Protein AF-A0A9W6SBV0-F1 (afdb_monomer)

Structure (mmCIF, N/CA/C/O backbone):
data_AF-A0A9W6SBV0-F1
#
_entry.id   AF-A0A9W6SBV0-F1
#
loop_
_atom_site.group_PDB
_atom_site.id
_atom_site.type_symbol
_atom_site.label_atom_id
_atom_site.label_alt_id
_atom_site.label_comp_id
_atom_site.label_asym_id
_atom_site.label_entity_id
_atom_site.label_seq_id
_atom_site.pdbx_PDB_ins_code
_atom_site.Cartn_x
_atom_site.Cartn_y
_atom_site.Cartn_z
_atom_site.occupancy
_atom_site.B_iso_or_equiv
_atom_site.auth_seq_id
_atom_site.auth_comp_id
_atom_site.auth_asym_id
_atom_site.auth_atom_id
_atom_site.pdbx_PDB_model_num
ATOM 1 N N . MET A 1 1 ? 47.589 -0.099 -49.297 1.00 59.09 1 MET A N 1
ATOM 2 C CA . MET A 1 1 ? 46.760 0.803 -48.463 1.00 59.09 1 MET A CA 1
ATOM 3 C C . MET A 1 1 ? 45.345 1.052 -49.016 1.00 59.09 1 MET A C 1
ATOM 5 O O . MET A 1 1 ? 44.515 1.499 -48.242 1.00 59.09 1 MET A O 1
ATOM 9 N N . ALA A 1 2 ? 45.023 0.727 -50.281 1.00 68.12 2 ALA A N 1
ATOM 10 C CA . ALA A 1 2 ? 43.697 0.988 -50.876 1.00 68.12 2 ALA A CA 1
ATOM 11 C C . ALA A 1 2 ? 42.539 0.141 -50.297 1.00 68.12 2 ALA A C 1
ATOM 13 O O . ALA A 1 2 ? 41.494 0.683 -49.967 1.00 68.12 2 ALA A O 1
ATOM 14 N N . LEU A 1 3 ? 42.756 -1.157 -50.044 1.00 74.50 3 LEU A N 1
ATOM 15 C CA . LEU A 1 3 ? 41.711 -2.069 -49.538 1.00 74.50 3 LEU A CA 1
ATOM 16 C C . LEU A 1 3 ? 41.075 -1.630 -48.209 1.00 74.50 3 LEU A C 1
ATOM 18 O O . LEU A 1 3 ? 39.891 -1.852 -47.973 1.00 74.50 3 LEU A O 1
ATOM 22 N N . TRP A 1 4 ? 41.856 -0.992 -47.335 1.00 74.88 4 TRP A N 1
ATOM 23 C CA . TRP A 1 4 ? 41.352 -0.499 -46.052 1.00 74.88 4 TRP A CA 1
ATOM 24 C C . TRP A 1 4 ? 40.492 0.760 -46.231 1.00 74.88 4 TRP A C 1
ATOM 26 O O . TRP A 1 4 ? 39.532 0.985 -45.492 1.00 74.88 4 TRP A O 1
ATOM 36 N N . HIS A 1 5 ? 40.793 1.557 -47.257 1.00 77.69 5 HIS A N 1
ATOM 37 C CA . HIS A 1 5 ? 39.995 2.722 -47.604 1.00 77.69 5 HIS A CA 1
ATOM 38 C C . HIS A 1 5 ? 38.644 2.314 -48.207 1.00 77.69 5 HIS A C 1
ATOM 40 O O . HIS A 1 5 ? 37.612 2.841 -47.797 1.00 77.69 5 HIS A O 1
ATOM 46 N N . ASP A 1 6 ? 38.636 1.319 -49.093 1.00 77.50 6 ASP A N 1
ATOM 47 C CA . ASP A 1 6 ? 37.403 0.833 -49.721 1.00 77.50 6 ASP A CA 1
ATOM 48 C C . ASP A 1 6 ? 36.482 0.157 -48.698 1.00 77.50 6 ASP A C 1
ATOM 50 O O . ASP A 1 6 ? 35.271 0.388 -48.682 1.00 77.50 6 ASP A O 1
ATOM 54 N N . PHE A 1 7 ? 37.061 -0.612 -47.770 1.00 80.75 7 PHE A N 1
ATOM 55 C CA . PHE A 1 7 ? 36.319 -1.220 -46.669 1.00 80.75 7 PHE A CA 1
ATOM 56 C C . PHE A 1 7 ? 35.693 -0.170 -45.742 1.00 80.75 7 PHE A C 1
ATOM 58 O O . PHE A 1 7 ? 34.506 -0.250 -45.429 1.00 80.75 7 PHE A O 1
ATOM 65 N N . THR A 1 8 ? 36.453 0.851 -45.335 1.00 82.88 8 THR A N 1
ATOM 66 C CA . THR A 1 8 ? 35.917 1.924 -44.477 1.00 82.88 8 THR A CA 1
ATOM 67 C C . THR A 1 8 ? 34.845 2.748 -45.179 1.00 82.88 8 THR A C 1
ATOM 69 O O . THR A 1 8 ? 33.868 3.145 -44.545 1.00 82.88 8 THR A O 1
ATOM 72 N N . GLN A 1 9 ? 34.969 2.950 -46.491 1.00 80.12 9 GLN A N 1
ATOM 73 C CA . GLN A 1 9 ? 33.956 3.634 -47.285 1.00 80.12 9 GLN A CA 1
ATOM 74 C C . GLN A 1 9 ? 32.670 2.803 -47.421 1.00 80.12 9 GLN A C 1
ATOM 76 O O . GLN A 1 9 ? 31.576 3.358 -47.311 1.00 80.12 9 GLN A O 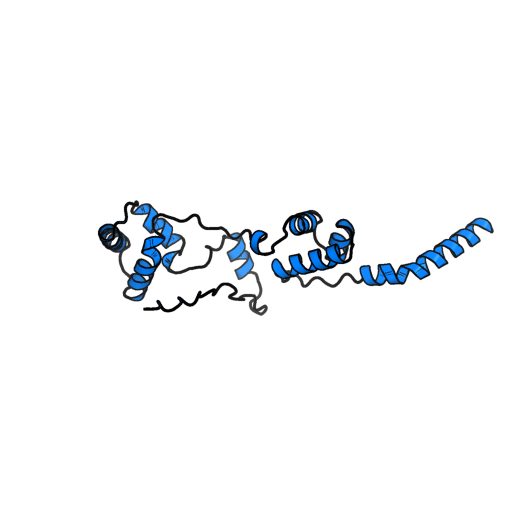1
ATOM 81 N N . ALA A 1 10 ? 32.779 1.488 -47.628 1.00 80.69 10 ALA A N 1
ATOM 82 C CA . ALA A 1 10 ? 31.630 0.585 -47.694 1.00 80.69 10 ALA A CA 1
ATOM 83 C C . ALA A 1 10 ? 30.899 0.500 -46.345 1.00 80.69 10 ALA A C 1
ATOM 85 O O . ALA A 1 10 ? 29.685 0.689 -46.287 1.00 80.69 10 ALA A O 1
ATOM 86 N N . VAL A 1 11 ? 31.645 0.326 -45.249 1.00 80.25 11 VAL A N 1
ATOM 87 C CA . VAL A 1 11 ? 31.088 0.338 -43.888 1.00 80.25 11 VAL A CA 1
ATOM 88 C C . VAL A 1 11 ? 30.437 1.688 -43.581 1.00 80.25 11 VAL A C 1
ATOM 90 O O . VAL A 1 11 ? 29.337 1.725 -43.039 1.00 80.25 11 VAL A O 1
ATOM 93 N N . GLY A 1 12 ? 31.061 2.801 -43.975 1.00 81.25 12 GLY A N 1
ATOM 94 C CA . GLY A 1 12 ? 30.498 4.139 -43.792 1.00 81.25 12 GLY A CA 1
ATOM 95 C C . GLY A 1 12 ? 29.160 4.338 -44.510 1.00 81.25 12 GLY A C 1
ATOM 96 O O . GLY A 1 12 ? 28.248 4.933 -43.938 1.00 81.25 12 GLY A O 1
ATOM 97 N N . LYS A 1 13 ? 29.010 3.801 -45.729 1.00 79.31 13 LYS A N 1
ATOM 98 C CA . LYS A 1 13 ? 27.752 3.856 -46.496 1.00 79.31 13 LYS A CA 1
ATOM 99 C C . LYS A 1 13 ? 26.641 3.046 -45.828 1.00 79.31 13 LYS A C 1
ATOM 101 O O . LYS A 1 13 ? 25.544 3.570 -45.655 1.00 79.31 13 LYS A O 1
ATOM 106 N N . GLU A 1 14 ? 26.939 1.825 -45.394 1.00 76.88 14 GLU A N 1
ATOM 107 C CA . GLU A 1 14 ? 25.969 0.970 -44.694 1.00 76.88 14 GLU A CA 1
ATOM 108 C C . GLU A 1 14 ? 25.529 1.573 -43.356 1.00 76.88 14 GLU A C 1
ATOM 110 O O . GLU A 1 14 ? 24.337 1.667 -43.049 1.00 76.88 14 GLU A O 1
ATOM 115 N N . VAL A 1 15 ? 26.489 2.074 -42.573 1.00 77.12 15 VAL A N 1
ATOM 116 C CA . VAL A 1 15 ? 26.199 2.752 -41.307 1.00 77.12 15 VAL A CA 1
ATOM 117 C C . VAL A 1 15 ? 25.369 4.011 -41.549 1.00 77.12 15 VAL A C 1
ATOM 119 O O . VAL A 1 15 ? 24.436 4.248 -40.792 1.00 77.12 15 VAL A O 1
ATOM 122 N N . ALA A 1 16 ? 25.628 4.796 -42.599 1.00 77.19 16 ALA A N 1
ATOM 123 C CA . ALA A 1 16 ? 24.831 5.983 -42.915 1.00 77.19 16 ALA A CA 1
ATOM 124 C C . ALA A 1 16 ? 23.370 5.637 -43.258 1.00 77.19 16 ALA A C 1
ATOM 126 O O . ALA A 1 16 ? 22.463 6.264 -42.707 1.00 77.19 16 ALA A O 1
ATOM 127 N N . VAL A 1 17 ? 23.135 4.608 -44.084 1.00 77.12 17 VAL A N 1
ATOM 128 C CA . VAL A 1 17 ? 21.787 4.132 -44.458 1.00 77.12 17 VAL A CA 1
ATOM 129 C C . VAL A 1 17 ? 21.001 3.660 -43.230 1.00 77.12 17 VAL A C 1
ATOM 131 O O . VAL A 1 17 ? 19.825 3.993 -43.077 1.00 77.12 17 VAL A O 1
ATOM 134 N N . HIS A 1 18 ? 21.654 2.947 -42.310 1.00 63.66 18 HIS A N 1
ATOM 135 C CA . HIS A 1 18 ? 21.003 2.404 -41.115 1.00 63.66 18 HIS A CA 1
ATOM 136 C C . HIS A 1 18 ? 21.045 3.324 -39.885 1.00 63.66 18 HIS A C 1
ATOM 138 O O . HIS A 1 18 ? 20.291 3.110 -38.929 1.00 63.66 18 HIS A O 1
ATOM 144 N N . SER A 1 19 ? 21.849 4.392 -39.916 1.00 63.44 19 SER A N 1
ATOM 145 C CA . SER A 1 19 ? 21.973 5.353 -38.815 1.00 63.44 19 SER A CA 1
ATOM 146 C C . SER A 1 19 ? 20.640 6.013 -38.480 1.00 63.44 19 SER A C 1
ATOM 148 O O . SER A 1 19 ? 20.367 6.223 -37.308 1.00 63.44 19 SER A O 1
ATOM 150 N N . GLY A 1 20 ? 19.758 6.251 -39.458 1.00 60.25 20 GLY A N 1
ATOM 151 C CA . GLY A 1 20 ? 18.412 6.791 -39.228 1.00 60.25 20 GLY A CA 1
ATOM 152 C C . GLY A 1 20 ? 17.488 5.834 -38.461 1.00 60.25 20 GLY A C 1
ATOM 153 O O . GLY A 1 20 ? 16.769 6.261 -37.553 1.00 60.25 20 GLY A O 1
ATOM 154 N N . CYS A 1 21 ? 17.557 4.529 -38.756 1.00 56.94 21 CYS A N 1
ATOM 155 C CA . CYS A 1 21 ? 16.791 3.492 -38.054 1.00 56.94 21 CYS A CA 1
ATOM 156 C C . CYS A 1 21 ? 17.212 3.364 -36.587 1.00 56.94 21 CYS A C 1
ATOM 158 O O . CYS A 1 21 ? 16.366 3.155 -35.714 1.00 56.94 21 CYS A O 1
ATOM 160 N N . TRP A 1 22 ? 18.507 3.512 -36.294 1.00 47.22 22 TRP A N 1
ATOM 161 C CA . TRP A 1 22 ? 19.001 3.452 -34.919 1.00 47.22 22 TRP A CA 1
ATOM 162 C C . TRP A 1 22 ? 18.991 4.807 -34.224 1.00 47.22 22 TRP A C 1
ATOM 164 O O . TRP A 1 22 ? 18.788 4.831 -33.021 1.00 47.22 22 TRP A O 1
ATOM 174 N N . ALA A 1 23 ? 19.110 5.933 -34.924 1.00 50.06 23 ALA A N 1
ATOM 175 C CA . ALA A 1 23 ? 18.967 7.274 -34.354 1.00 50.06 23 ALA A CA 1
ATOM 176 C C . ALA A 1 23 ? 17.530 7.527 -33.878 1.00 50.06 23 ALA A C 1
ATOM 178 O O . ALA A 1 23 ? 17.330 8.133 -32.827 1.00 50.06 23 ALA A O 1
ATOM 179 N N . GLY A 1 24 ? 16.525 6.978 -34.575 1.00 51.19 24 GLY A N 1
ATOM 180 C CA . GLY A 1 24 ? 15.145 6.913 -34.080 1.00 51.19 24 GLY A CA 1
ATOM 181 C C . GLY A 1 24 ? 15.002 6.070 -32.806 1.00 51.19 24 GLY A C 1
ATOM 182 O O . GLY A 1 24 ? 14.250 6.437 -31.908 1.00 51.19 24 GLY A O 1
ATOM 183 N N . ALA A 1 25 ? 15.782 4.990 -32.688 1.00 49.34 25 ALA A N 1
ATOM 184 C CA . ALA A 1 25 ? 15.859 4.142 -31.495 1.00 49.34 25 ALA A CA 1
ATOM 185 C C . ALA A 1 25 ? 16.810 4.672 -30.397 1.00 49.34 25 ALA A C 1
ATOM 187 O O . ALA A 1 25 ? 16.829 4.130 -29.295 1.00 49.34 25 ALA A O 1
ATOM 188 N N . SER A 1 26 ? 17.622 5.689 -30.702 1.00 43.69 26 SER A N 1
ATOM 189 C CA . SER A 1 26 ? 18.665 6.262 -29.833 1.00 43.69 26 SER A CA 1
ATOM 190 C C . SER A 1 26 ? 18.346 7.674 -29.373 1.00 43.69 26 SER A C 1
ATOM 192 O O . SER A 1 26 ? 19.116 8.245 -28.604 1.00 43.69 26 SER A O 1
ATOM 194 N N . ARG A 1 27 ? 17.184 8.224 -29.749 1.00 45.06 27 ARG A N 1
ATOM 195 C CA . ARG A 1 27 ? 16.531 9.197 -28.877 1.00 45.06 27 ARG A CA 1
ATOM 196 C C . ARG A 1 27 ? 16.156 8.429 -27.622 1.00 45.06 27 ARG A C 1
ATOM 198 O O . ARG A 1 27 ? 15.068 7.864 -27.538 1.00 45.06 27 ARG A O 1
ATOM 205 N N . VAL A 1 28 ? 17.103 8.359 -26.688 1.00 42.06 28 VAL A N 1
ATOM 206 C CA . VAL A 1 28 ? 16.824 8.104 -25.282 1.00 42.06 28 VAL A CA 1
ATOM 207 C C . VAL A 1 28 ? 15.768 9.135 -24.943 1.00 42.06 28 VAL A C 1
ATOM 209 O O . VAL A 1 28 ? 16.046 10.326 -24.822 1.00 42.06 28 VAL A O 1
ATOM 212 N N . ARG A 1 29 ? 14.515 8.698 -24.973 1.00 45.47 29 ARG A N 1
ATOM 213 C CA . ARG A 1 29 ? 13.403 9.516 -24.538 1.00 45.47 29 ARG A CA 1
ATOM 214 C C . ARG A 1 29 ? 13.709 9.710 -23.066 1.00 45.47 29 ARG A C 1
ATOM 216 O O . ARG A 1 29 ? 13.771 8.706 -22.358 1.00 45.47 29 ARG A O 1
ATOM 223 N N . GLU A 1 30 ? 14.023 10.941 -22.659 1.00 41.06 30 GLU A N 1
ATOM 224 C CA . GLU A 1 30 ? 14.206 11.279 -21.250 1.00 41.06 30 GLU A CA 1
ATOM 225 C C . GLU A 1 30 ? 13.051 10.639 -20.497 1.00 41.06 30 GLU A C 1
ATOM 227 O O . GLU A 1 30 ? 11.883 10.986 -20.688 1.00 41.06 30 GLU A O 1
ATOM 232 N N . LEU A 1 31 ? 13.359 9.596 -19.736 1.00 49.31 31 LEU A N 1
ATOM 233 C CA . LEU A 1 31 ? 12.355 8.996 -18.898 1.00 49.31 31 LEU A CA 1
ATOM 234 C C . LEU A 1 31 ? 12.137 9.982 -17.776 1.00 49.31 31 LEU A C 1
ATOM 236 O O . LEU A 1 31 ? 13.045 10.223 -16.980 1.00 49.31 31 LEU A O 1
ATOM 240 N N . ASP A 1 32 ? 10.925 10.521 -17.718 1.00 42.53 32 ASP A N 1
ATOM 241 C CA . ASP A 1 32 ? 10.466 11.350 -16.619 1.00 42.53 32 ASP A CA 1
ATOM 242 C C . ASP A 1 32 ? 10.894 10.710 -15.299 1.00 42.53 32 ASP A C 1
ATOM 244 O O . ASP A 1 32 ? 10.383 9.646 -14.910 1.00 42.53 32 ASP A O 1
ATOM 248 N N . GLY A 1 33 ? 11.853 11.357 -14.631 1.00 43.25 33 GLY A N 1
ATOM 249 C CA . GLY A 1 33 ? 12.399 10.952 -13.347 1.00 43.25 33 GLY A CA 1
ATOM 250 C C . GLY A 1 33 ? 11.271 10.581 -12.387 1.00 43.25 33 GLY A C 1
ATOM 251 O O . GLY A 1 33 ? 10.609 11.426 -11.790 1.00 43.25 33 GLY A O 1
ATOM 252 N N . GLY A 1 34 ? 11.014 9.279 -12.265 1.00 49.06 34 GLY A N 1
ATOM 253 C CA . GLY A 1 34 ? 10.140 8.704 -11.251 1.00 49.06 34 GLY A CA 1
ATOM 254 C C . GLY A 1 34 ? 8.628 8.932 -11.385 1.00 49.06 34 GLY A C 1
ATOM 255 O O . GLY A 1 34 ? 7.969 9.032 -10.343 1.00 49.06 34 GLY A O 1
ATOM 256 N N . THR A 1 35 ? 8.016 8.988 -12.581 1.00 50.59 35 THR A N 1
ATOM 257 C CA . THR A 1 35 ? 6.537 9.146 -12.654 1.00 50.59 35 THR A CA 1
ATOM 258 C C . THR A 1 35 ? 5.741 8.252 -13.611 1.00 50.59 35 THR A C 1
ATOM 260 O O . THR A 1 35 ? 4.512 8.269 -13.543 1.00 50.59 35 THR A O 1
ATOM 263 N N . THR A 1 36 ? 6.356 7.398 -14.431 1.00 59.72 36 THR A N 1
ATOM 264 C CA . THR A 1 36 ? 5.570 6.516 -15.313 1.00 59.72 36 THR A CA 1
ATOM 265 C C . THR A 1 36 ? 4.784 5.492 -14.489 1.00 59.72 36 THR A C 1
ATOM 267 O O . THR A 1 36 ? 5.352 4.690 -13.738 1.00 59.72 36 THR A O 1
ATOM 270 N N . THR A 1 37 ? 3.455 5.507 -14.605 1.00 68.75 37 THR A N 1
ATOM 271 C CA . THR A 1 37 ? 2.584 4.568 -13.885 1.00 68.75 37 THR A CA 1
ATOM 272 C C . THR A 1 37 ? 2.880 3.134 -14.339 1.00 68.75 37 THR A C 1
ATOM 274 O O . THR A 1 37 ? 3.208 2.907 -15.501 1.00 68.75 37 THR A O 1
ATOM 277 N N . THR A 1 38 ? 2.731 2.140 -13.453 1.00 73.19 38 THR A N 1
ATOM 278 C CA . THR A 1 38 ? 2.947 0.712 -13.782 1.00 73.19 38 THR A CA 1
ATOM 279 C C . THR A 1 38 ? 2.184 0.275 -15.037 1.00 73.19 38 THR A C 1
ATOM 281 O O . THR A 1 38 ? 2.696 -0.525 -15.808 1.00 73.19 38 THR A O 1
ATOM 284 N N . LEU A 1 39 ? 0.996 0.844 -15.257 1.00 78.56 39 LEU A N 1
ATOM 285 C CA . LEU A 1 39 ? 0.171 0.606 -16.440 1.00 78.56 39 LEU A CA 1
ATOM 286 C C . LEU A 1 39 ? 0.783 1.223 -17.706 1.00 78.56 39 LEU A C 1
ATOM 288 O O . LEU A 1 39 ? 0.905 0.534 -18.706 1.00 78.56 39 LEU A O 1
ATOM 292 N N . ALA A 1 40 ? 1.237 2.477 -17.647 1.00 81.31 40 ALA A N 1
ATOM 293 C CA . ALA A 1 40 ? 1.867 3.145 -18.785 1.00 81.31 40 ALA A CA 1
ATOM 294 C C . ALA A 1 40 ? 3.167 2.445 -19.223 1.00 81.31 40 ALA A C 1
ATOM 296 O O . ALA A 1 40 ? 3.394 2.272 -20.414 1.00 81.31 40 ALA A O 1
ATOM 297 N N . ARG A 1 41 ? 3.978 1.958 -18.270 1.00 81.25 41 ARG A N 1
ATOM 298 C CA . ARG A 1 41 ? 5.163 1.138 -18.587 1.00 81.25 41 ARG A CA 1
ATOM 299 C C . ARG A 1 41 ? 4.794 -0.188 -19.243 1.00 81.25 41 ARG A C 1
ATOM 301 O O . ARG A 1 41 ? 5.467 -0.615 -20.168 1.00 81.25 41 ARG A O 1
ATOM 308 N N . TRP A 1 42 ? 3.748 -0.844 -18.743 1.00 86.38 42 TRP A N 1
ATOM 309 C CA . TRP A 1 42 ? 3.255 -2.091 -19.322 1.00 86.38 42 TRP A CA 1
ATOM 310 C C . TRP A 1 42 ? 2.801 -1.877 -20.772 1.00 86.38 42 TRP A C 1
ATOM 312 O O . TRP A 1 42 ? 3.243 -2.616 -21.643 1.00 86.38 42 TRP A O 1
ATOM 322 N N . GLN A 1 43 ? 2.026 -0.817 -21.025 1.00 86.69 43 GLN A N 1
ATOM 323 C CA . GLN A 1 43 ? 1.542 -0.448 -22.357 1.00 86.69 43 GLN A CA 1
ATOM 324 C C . GLN A 1 43 ? 2.707 -0.249 -23.335 1.00 86.69 43 GLN A C 1
ATOM 326 O O . GLN A 1 43 ? 2.782 -0.938 -24.339 1.00 86.69 43 GLN A O 1
ATOM 331 N N . GLN A 1 44 ? 3.681 0.595 -22.980 1.00 87.50 44 GLN A N 1
ATOM 332 C CA . GLN A 1 44 ? 4.840 0.890 -23.831 1.00 87.50 44 GLN A CA 1
ATOM 333 C C . GLN A 1 44 ? 5.681 -0.348 -24.168 1.00 87.50 44 GLN A C 1
ATOM 335 O O . GLN A 1 44 ? 6.254 -0.431 -25.249 1.00 87.50 44 GLN A O 1
ATOM 340 N N . ILE A 1 45 ? 5.794 -1.300 -23.236 1.00 88.75 45 ILE A N 1
ATOM 341 C CA . ILE A 1 45 ? 6.516 -2.552 -23.485 1.00 88.75 45 ILE A CA 1
ATOM 342 C C . ILE A 1 45 ? 5.738 -3.424 -24.469 1.00 88.75 45 ILE A C 1
ATOM 344 O O . ILE A 1 45 ? 6.351 -3.959 -25.386 1.00 88.75 45 ILE A O 1
ATOM 348 N N . HIS A 1 46 ? 4.422 -3.563 -24.288 1.00 89.00 46 HIS A N 1
ATOM 349 C CA . HIS A 1 46 ? 3.577 -4.355 -25.186 1.00 89.00 46 HIS A CA 1
ATOM 350 C C . HIS A 1 46 ? 3.493 -3.735 -26.583 1.00 89.00 46 HIS A C 1
ATOM 352 O O . HIS A 1 46 ? 3.737 -4.447 -27.544 1.00 89.00 46 HIS A O 1
ATOM 358 N N . ASP A 1 47 ? 3.352 -2.412 -26.701 1.00 89.75 47 ASP A N 1
ATOM 359 C CA . ASP A 1 47 ? 3.369 -1.714 -27.997 1.00 89.75 47 ASP A CA 1
ATOM 360 C C . ASP A 1 47 ? 4.674 -1.990 -28.784 1.00 89.75 47 ASP A C 1
ATOM 362 O O . ASP A 1 47 ? 4.663 -2.155 -30.004 1.00 89.75 47 ASP A O 1
ATOM 366 N N . LEU A 1 48 ? 5.823 -2.061 -28.094 1.00 88.44 48 LEU A N 1
ATOM 367 C CA . LEU A 1 48 ? 7.111 -2.392 -28.719 1.00 88.44 48 LEU A CA 1
ATOM 368 C C . LEU A 1 48 ? 7.232 -3.879 -29.080 1.00 88.44 48 LEU A C 1
ATOM 370 O O . LEU A 1 48 ? 7.830 -4.205 -30.106 1.00 88.44 48 LEU A O 1
ATOM 374 N N . LEU A 1 49 ? 6.689 -4.772 -28.253 1.00 87.38 49 LEU A N 1
ATOM 375 C CA . LEU A 1 49 ? 6.678 -6.209 -28.534 1.00 87.38 49 LEU A CA 1
ATOM 376 C C . LEU A 1 49 ? 5.765 -6.539 -29.719 1.00 87.38 49 LEU A C 1
ATOM 378 O O . LEU A 1 49 ? 6.165 -7.319 -30.580 1.00 87.38 49 LEU A O 1
ATOM 382 N N . ASP A 1 50 ? 4.606 -5.886 -29.809 1.00 86.88 50 ASP A N 1
ATOM 383 C CA . ASP A 1 50 ? 3.669 -6.004 -30.930 1.00 86.88 50 ASP A CA 1
ATOM 384 C C . ASP A 1 50 ? 4.280 -5.463 -32.232 1.00 86.88 50 ASP A C 1
ATOM 386 O O . ASP A 1 50 ? 4.056 -6.012 -33.309 1.00 86.88 50 ASP A O 1
ATOM 390 N N . ALA A 1 51 ? 5.140 -4.444 -32.136 1.00 85.00 51 ALA A N 1
ATOM 391 C CA . ALA A 1 51 ? 5.951 -3.948 -33.250 1.00 85.00 51 ALA A CA 1
ATOM 392 C C . ALA A 1 51 ? 7.150 -4.859 -33.612 1.00 85.00 51 ALA A C 1
ATOM 394 O O . ALA A 1 51 ? 7.969 -4.489 -34.455 1.00 85.00 51 ALA A O 1
ATOM 395 N N . GLY A 1 52 ? 7.292 -6.027 -32.973 1.00 87.38 52 GLY A N 1
ATOM 396 C CA . GLY A 1 52 ? 8.346 -7.007 -33.252 1.00 87.38 52 GLY A CA 1
ATOM 397 C C . GLY A 1 52 ? 9.721 -6.658 -32.671 1.00 87.38 52 GLY A C 1
ATOM 398 O O . GLY A 1 52 ? 10.728 -7.257 -33.054 1.00 87.38 52 GLY A O 1
ATOM 399 N N . VAL A 1 53 ? 9.804 -5.691 -31.752 1.00 87.75 53 VAL A N 1
ATOM 400 C CA . VAL A 1 53 ? 11.069 -5.299 -31.119 1.00 87.75 53 VAL A CA 1
ATOM 401 C C . VAL A 1 53 ? 11.465 -6.334 -30.063 1.00 87.75 53 VAL A C 1
ATOM 403 O O . VAL A 1 53 ? 10.689 -6.689 -29.179 1.00 87.75 53 VAL A O 1
ATOM 406 N N . GLY A 1 54 ? 12.709 -6.816 -30.123 1.00 85.56 54 GLY A N 1
ATOM 407 C CA . GLY A 1 54 ? 13.228 -7.783 -29.155 1.00 85.56 54 GLY A CA 1
ATOM 408 C C . GLY A 1 54 ? 13.333 -7.222 -27.729 1.00 85.56 54 GLY A C 1
ATOM 409 O O . GLY A 1 54 ? 13.605 -6.042 -27.518 1.00 85.56 54 GLY A O 1
ATOM 410 N N . LEU A 1 55 ? 13.207 -8.095 -26.723 1.00 88.94 55 LEU A N 1
ATOM 411 C CA . LEU A 1 55 ? 13.189 -7.731 -25.292 1.00 88.94 55 LEU A CA 1
ATOM 412 C C . LEU A 1 55 ? 14.378 -6.865 -24.832 1.00 88.94 55 LEU A C 1
ATOM 414 O O . LEU A 1 55 ? 14.209 -5.990 -23.983 1.00 88.94 55 LEU A O 1
ATOM 418 N N . LEU A 1 56 ? 15.580 -7.125 -25.359 1.00 90.06 56 LEU A N 1
ATOM 419 C CA . LEU A 1 56 ? 16.792 -6.358 -25.038 1.00 90.06 56 LEU A CA 1
ATOM 420 C C . LEU A 1 56 ? 16.715 -4.927 -25.569 1.00 90.06 56 LEU A C 1
ATOM 422 O O . LEU A 1 56 ? 17.088 -3.984 -24.876 1.00 90.06 56 LEU A O 1
ATOM 426 N N . GLU A 1 57 ? 16.183 -4.766 -26.774 1.00 85.56 57 GLU A N 1
ATOM 427 C CA . GLU A 1 57 ? 16.036 -3.459 -27.394 1.00 85.56 57 GLU A CA 1
ATOM 428 C C . GLU A 1 57 ? 14.902 -2.664 -26.733 1.00 85.56 57 GLU A C 1
ATOM 430 O O . GLU A 1 57 ? 15.049 -1.466 -26.507 1.00 85.56 57 GLU A O 1
ATOM 435 N N . CYS A 1 58 ? 13.825 -3.326 -26.293 1.00 86.56 58 CYS A N 1
ATOM 436 C CA . CYS A 1 58 ? 12.808 -2.700 -25.443 1.00 86.56 58 CYS A CA 1
ATOM 437 C C . CYS A 1 58 ? 13.403 -2.176 -24.128 1.00 86.56 58 CYS A C 1
ATOM 439 O O . CYS A 1 58 ? 13.087 -1.063 -23.713 1.00 86.56 58 CYS A O 1
ATOM 441 N N . ALA A 1 59 ? 14.279 -2.954 -23.481 1.00 87.12 59 ALA A N 1
ATOM 442 C CA . ALA A 1 59 ? 14.961 -2.544 -22.251 1.00 87.12 59 ALA A CA 1
ATOM 443 C C . ALA A 1 59 ? 15.837 -1.304 -22.471 1.00 87.12 59 ALA A C 1
ATOM 445 O O . ALA A 1 59 ? 15.790 -0.377 -21.666 1.00 87.12 59 ALA A O 1
ATOM 446 N N . ARG A 1 60 ? 16.575 -1.264 -23.587 1.00 85.69 60 ARG A N 1
ATOM 447 C CA . ARG A 1 60 ? 17.434 -0.134 -23.963 1.00 85.69 60 ARG A CA 1
ATOM 448 C C . ARG A 1 60 ? 16.629 1.125 -24.299 1.00 85.69 60 ARG A C 1
ATOM 450 O O . ARG A 1 60 ? 16.952 2.197 -23.804 1.00 85.69 60 ARG A O 1
ATOM 457 N N . ARG A 1 61 ? 15.572 1.000 -25.110 1.00 84.75 61 ARG A N 1
ATOM 458 C CA . ARG A 1 61 ? 14.728 2.132 -25.548 1.00 84.75 61 ARG A CA 1
ATOM 459 C C . ARG A 1 61 ? 13.920 2.753 -24.418 1.00 84.75 61 ARG A C 1
ATOM 461 O O . ARG A 1 61 ? 13.690 3.957 -24.423 1.00 84.75 61 ARG A O 1
ATOM 468 N N . LEU A 1 62 ? 13.458 1.921 -23.489 1.00 83.50 62 LEU A N 1
ATOM 469 C CA . LEU A 1 62 ? 12.656 2.351 -22.351 1.00 83.50 62 LEU A CA 1
ATOM 470 C C . LEU A 1 62 ? 13.491 2.580 -21.094 1.00 83.50 62 LEU A C 1
ATOM 472 O O . LEU A 1 62 ? 12.867 2.742 -20.056 1.00 83.50 62 LEU A O 1
ATOM 476 N N . ASP A 1 63 ? 14.829 2.513 -21.166 1.00 83.19 63 ASP A N 1
ATOM 477 C CA . ASP A 1 63 ? 15.772 2.548 -20.031 1.00 83.19 63 ASP A CA 1
ATOM 478 C C . ASP A 1 63 ? 15.218 1.826 -18.776 1.00 83.19 63 ASP A C 1
ATOM 480 O O . ASP A 1 63 ? 15.077 2.339 -17.665 1.00 83.19 63 ASP A O 1
ATOM 484 N N . LEU A 1 64 ? 14.810 0.571 -19.002 1.00 84.88 64 LEU A N 1
ATOM 485 C CA . LEU A 1 64 ? 14.302 -0.336 -17.981 1.00 84.88 64 LEU A CA 1
ATOM 486 C C . LEU A 1 64 ? 15.257 -1.509 -17.817 1.00 84.88 64 LEU A C 1
ATOM 488 O O . LEU A 1 64 ? 15.727 -2.100 -18.786 1.00 84.88 64 LEU A O 1
ATOM 492 N N . ALA A 1 65 ? 15.437 -1.958 -16.575 1.00 86.31 65 ALA A N 1
ATOM 493 C CA . ALA A 1 65 ? 16.111 -3.225 -16.326 1.00 86.31 65 ALA A CA 1
ATOM 494 C C . ALA A 1 65 ? 15.426 -4.363 -17.106 1.00 86.31 65 ALA A C 1
ATOM 496 O O . ALA A 1 65 ? 14.199 -4.508 -17.065 1.00 86.31 65 ALA A O 1
ATOM 497 N N . LEU A 1 66 ? 16.220 -5.229 -17.742 1.00 88.25 66 LEU A N 1
ATOM 498 C CA . LEU A 1 66 ? 15.723 -6.359 -18.537 1.00 88.25 66 LEU A CA 1
ATOM 499 C C . LEU A 1 66 ? 14.747 -7.254 -17.753 1.00 88.25 66 LEU A C 1
ATOM 501 O O . LEU A 1 66 ? 13.791 -7.787 -18.312 1.00 88.25 66 LEU A O 1
ATOM 505 N N . ASN A 1 67 ? 14.943 -7.385 -16.439 1.00 88.94 67 ASN A N 1
ATOM 506 C CA . ASN A 1 67 ? 14.044 -8.132 -15.556 1.00 88.94 67 ASN A CA 1
ATOM 507 C C . ASN A 1 67 ? 12.636 -7.520 -15.480 1.00 88.94 67 ASN A C 1
ATOM 509 O O . ASN A 1 67 ? 11.654 -8.253 -15.358 1.00 88.94 67 ASN A O 1
ATOM 513 N N . THR A 1 68 ? 12.521 -6.195 -15.587 1.00 85.69 68 THR A N 1
ATOM 514 C CA . THR A 1 68 ? 11.236 -5.491 -15.658 1.00 85.69 68 THR A CA 1
ATOM 515 C C . THR A 1 68 ? 10.550 -5.790 -16.982 1.00 85.69 68 THR A C 1
ATOM 517 O O . THR A 1 68 ? 9.388 -6.183 -16.967 1.00 85.69 68 THR A O 1
ATOM 520 N N . VAL A 1 69 ? 11.271 -5.702 -18.104 1.00 88.75 69 VAL A N 1
ATOM 521 C CA . VAL A 1 69 ? 10.727 -6.013 -19.437 1.00 88.75 69 VAL A CA 1
ATOM 522 C C . VAL A 1 69 ? 10.258 -7.464 -19.516 1.00 88.75 69 VAL A C 1
ATOM 524 O O . VAL A 1 69 ? 9.103 -7.715 -19.844 1.00 88.75 69 VAL A O 1
ATOM 527 N N . LYS A 1 70 ? 11.094 -8.421 -19.090 1.00 90.38 70 LYS A N 1
ATOM 528 C CA . LYS A 1 70 ? 10.731 -9.847 -19.007 1.00 90.38 70 LYS A CA 1
ATOM 529 C C . LYS A 1 70 ? 9.493 -10.081 -18.144 1.00 90.38 70 LYS A C 1
ATOM 531 O O . LYS A 1 70 ? 8.649 -10.904 -18.481 1.00 90.38 70 LYS A O 1
ATOM 536 N N . ARG A 1 71 ? 9.375 -9.376 -17.016 1.00 85.69 71 ARG A N 1
ATOM 537 C CA . ARG A 1 71 ? 8.206 -9.483 -16.139 1.00 85.69 71 ARG A CA 1
ATOM 538 C C . ARG A 1 71 ? 6.941 -8.923 -16.791 1.00 85.69 71 ARG A C 1
ATOM 540 O O . ARG A 1 71 ? 5.887 -9.513 -16.594 1.00 85.69 71 ARG A O 1
ATOM 547 N N . CYS A 1 72 ? 7.035 -7.816 -17.525 1.00 86.56 72 CYS A N 1
ATOM 548 C CA . CYS A 1 72 ? 5.893 -7.226 -18.230 1.00 86.56 72 CYS A CA 1
ATOM 549 C C . CYS A 1 72 ? 5.450 -8.095 -19.410 1.00 86.56 72 CYS A C 1
ATOM 551 O O . CYS A 1 72 ? 4.256 -8.301 -19.577 1.00 86.56 72 CYS A O 1
ATOM 553 N N . ALA A 1 73 ? 6.406 -8.659 -20.154 1.00 86.50 73 ALA A N 1
ATOM 554 C CA . ALA A 1 73 ? 6.148 -9.549 -21.284 1.00 86.50 73 ALA A CA 1
ATOM 555 C C . ALA A 1 73 ? 5.433 -10.849 -20.878 1.00 86.50 73 ALA A C 1
ATOM 557 O O . ALA A 1 73 ? 4.670 -11.400 -21.653 1.00 86.50 73 ALA A O 1
ATOM 558 N N . ARG A 1 74 ? 5.656 -11.343 -19.650 1.00 86.12 74 ARG A N 1
ATOM 559 C CA . ARG A 1 74 ? 4.956 -12.526 -19.108 1.00 86.12 74 ARG A CA 1
ATOM 560 C C . ARG A 1 74 ? 3.526 -12.247 -18.649 1.00 86.12 74 ARG A C 1
ATOM 562 O O . ARG A 1 74 ? 2.816 -13.183 -18.302 1.00 86.12 74 ARG A O 1
ATOM 569 N N . ILE A 1 75 ? 3.161 -10.980 -18.488 1.00 83.25 75 ILE A N 1
ATOM 570 C CA . ILE A 1 75 ? 1.893 -10.578 -17.890 1.00 83.25 75 ILE A CA 1
ATOM 571 C C . ILE A 1 75 ? 1.033 -9.967 -18.992 1.00 83.25 75 ILE A C 1
ATOM 573 O O . ILE A 1 75 ? 1.287 -8.840 -19.404 1.00 83.25 75 ILE A O 1
ATOM 577 N N . ASP A 1 76 ? -0.028 -10.662 -19.394 1.00 75.12 76 ASP A N 1
ATOM 578 C CA . ASP A 1 76 ? -0.935 -10.198 -20.459 1.00 75.12 76 ASP A CA 1
ATOM 579 C C . ASP A 1 76 ? -1.908 -9.110 -19.992 1.00 75.12 76 ASP A C 1
ATOM 581 O O . ASP A 1 76 ? -2.570 -8.457 -20.793 1.00 75.12 76 ASP A O 1
ATOM 585 N N . LYS A 1 77 ? -2.057 -8.926 -18.673 1.00 75.50 77 LYS A N 1
ATOM 586 C CA . LYS A 1 77 ? -2.999 -7.958 -18.098 1.00 75.50 77 LYS A CA 1
ATOM 587 C C . LYS A 1 77 ? -2.301 -7.031 -17.107 1.00 75.50 77 LYS A C 1
ATOM 589 O O . LYS A 1 77 ? -1.806 -7.510 -16.081 1.00 75.50 77 LYS A O 1
ATOM 594 N N . PRO A 1 78 ? -2.375 -5.697 -17.276 1.00 67.81 78 PRO A N 1
ATOM 595 C CA . PRO A 1 78 ? -1.684 -4.745 -16.400 1.00 67.81 78 PRO A CA 1
ATOM 596 C C . PRO A 1 78 ? -2.129 -4.851 -14.931 1.00 67.81 78 PRO A C 1
ATOM 598 O O . PRO A 1 78 ? -1.347 -4.594 -14.013 1.00 67.81 78 PRO A O 1
ATOM 601 N N . ALA A 1 79 ? -3.367 -5.297 -14.684 1.00 64.50 79 ALA A N 1
ATOM 602 C CA . ALA A 1 79 ? -3.906 -5.529 -13.343 1.00 64.50 79 ALA A CA 1
ATOM 603 C C . ALA A 1 79 ? -3.116 -6.580 -12.537 1.00 64.50 79 ALA A C 1
ATOM 605 O O . ALA A 1 79 ? -3.007 -6.455 -11.317 1.00 64.50 79 ALA A O 1
ATOM 606 N N . GLN A 1 80 ? -2.516 -7.574 -13.199 1.00 65.81 80 GLN A N 1
ATOM 607 C CA . GLN A 1 80 ? -1.727 -8.631 -12.552 1.00 65.81 80 GLN A CA 1
ATOM 608 C C . GLN A 1 80 ? -0.313 -8.159 -12.173 1.00 65.81 80 GLN A C 1
ATOM 610 O O . GLN A 1 80 ? 0.356 -8.758 -11.332 1.00 65.81 80 GLN A O 1
ATOM 615 N N . MET A 1 81 ? 0.146 -7.037 -12.737 1.00 65.50 81 MET A N 1
ATOM 616 C CA . MET A 1 81 ? 1.439 -6.449 -12.389 1.00 65.50 81 MET A CA 1
ATOM 617 C C . MET A 1 81 ? 1.405 -5.722 -11.035 1.00 65.50 81 MET A C 1
ATOM 619 O O . MET A 1 81 ? 2.450 -5.517 -10.398 1.00 65.50 81 MET A O 1
ATOM 623 N N . ARG A 1 82 ? 0.200 -5.373 -10.561 1.00 61.84 82 ARG A N 1
ATOM 624 C CA . ARG A 1 82 ? -0.043 -4.675 -9.298 1.00 61.84 82 ARG A CA 1
ATOM 625 C C . ARG A 1 82 ? 0.212 -5.607 -8.108 1.00 61.84 82 ARG A C 1
ATOM 627 O O . ARG A 1 82 ? -0.698 -6.249 -7.600 1.00 61.84 82 ARG A O 1
ATOM 634 N N . ARG A 1 83 ? 1.442 -5.585 -7.578 1.00 57.56 83 ARG A N 1
ATOM 635 C CA . ARG A 1 83 ? 1.770 -6.071 -6.219 1.00 57.56 83 ARG A CA 1
ATOM 636 C C . ARG A 1 83 ? 1.218 -5.112 -5.158 1.00 57.56 83 ARG A C 1
ATOM 638 O O . ARG A 1 83 ? 1.967 -4.606 -4.326 1.00 57.56 83 ARG A O 1
ATOM 645 N N . ALA A 1 84 ? -0.066 -4.765 -5.214 1.00 54.22 84 ALA A N 1
ATOM 646 C CA . ALA A 1 84 ? -0.664 -4.180 -4.021 1.00 54.22 84 ALA A CA 1
ATOM 647 C C . ALA A 1 84 ? -0.546 -5.234 -2.909 1.00 54.22 84 ALA A C 1
ATOM 649 O O . ALA A 1 84 ? -0.712 -6.420 -3.211 1.00 54.22 84 ALA A O 1
ATOM 650 N N . PRO A 1 85 ? -0.265 -4.848 -1.654 1.00 53.91 85 PRO A N 1
ATOM 651 C CA . PRO A 1 85 ? -0.563 -5.717 -0.533 1.00 53.91 85 PRO A CA 1
ATOM 652 C C . PRO A 1 85 ? -2.059 -6.022 -0.628 1.00 53.91 85 PRO A C 1
ATOM 654 O O . PRO A 1 85 ? -2.890 -5.167 -0.326 1.00 53.91 85 PRO A O 1
ATOM 657 N N . GLN A 1 86 ? -2.414 -7.192 -1.158 1.00 55.97 86 GLN A N 1
ATOM 658 C CA . GLN A 1 86 ? -3.756 -7.709 -0.976 1.00 55.97 86 GLN A CA 1
ATOM 659 C C . GLN A 1 86 ? -3.809 -8.043 0.500 1.00 55.97 86 GLN A C 1
ATOM 661 O O . GLN A 1 86 ? -3.209 -9.019 0.953 1.00 55.97 86 GLN A O 1
ATOM 666 N N . TYR A 1 87 ? -4.424 -7.157 1.274 1.00 57.84 87 TYR A N 1
ATOM 667 C CA . TYR A 1 87 ? -4.724 -7.500 2.641 1.00 57.84 87 TYR A CA 1
ATOM 668 C C . TYR A 1 87 ? -5.568 -8.752 2.614 1.00 57.84 87 TYR A C 1
ATOM 670 O O . TYR A 1 87 ? -6.622 -8.795 1.983 1.00 57.84 87 TYR A O 1
ATOM 678 N N . ARG A 1 88 ? -5.049 -9.787 3.267 1.00 62.50 88 ARG A N 1
ATOM 679 C CA . ARG A 1 88 ? -5.802 -11.011 3.451 1.00 62.50 88 ARG A CA 1
ATOM 680 C C . ARG A 1 88 ? -7.082 -10.644 4.211 1.00 62.50 88 ARG A C 1
ATOM 682 O O . ARG A 1 88 ? -6.965 -9.872 5.177 1.00 62.50 88 ARG A O 1
ATOM 689 N N . PRO A 1 89 ? -8.249 -11.151 3.777 1.00 69.50 89 PRO A N 1
ATOM 690 C CA . PRO A 1 89 ? -9.490 -10.900 4.483 1.00 69.50 89 PRO A CA 1
ATOM 691 C C . PRO A 1 89 ? -9.321 -11.333 5.943 1.00 69.50 89 PRO A C 1
ATOM 693 O O . PRO A 1 89 ? -8.899 -12.458 6.224 1.00 69.50 89 PRO A O 1
ATOM 696 N N . MET A 1 90 ? -9.547 -10.401 6.862 1.00 79.12 90 MET A N 1
ATOM 697 C CA . MET A 1 90 ? -9.581 -10.636 8.297 1.00 79.12 90 MET A CA 1
ATOM 698 C C . MET A 1 90 ? -11.020 -10.885 8.734 1.00 79.12 90 MET A C 1
ATOM 700 O O . MET A 1 90 ? -11.961 -10.365 8.148 1.00 79.12 90 MET A O 1
ATOM 704 N N . LEU A 1 91 ? -11.188 -11.613 9.835 1.00 86.12 91 LEU A N 1
ATOM 705 C CA . LEU A 1 91 ? -12.498 -11.896 10.433 1.00 86.12 91 LEU A CA 1
ATOM 706 C C . LEU A 1 91 ? -13.297 -10.626 10.800 1.00 86.12 91 LEU A C 1
ATOM 708 O O . LEU A 1 91 ? -14.509 -10.679 10.966 1.00 86.12 91 LEU A O 1
ATOM 712 N N . VAL A 1 92 ? -12.611 -9.487 10.924 1.00 86.75 92 VAL A N 1
ATOM 713 C CA . VAL A 1 92 ? -13.193 -8.168 11.213 1.00 86.75 92 VAL A CA 1
ATOM 714 C C . VAL A 1 92 ? -13.767 -7.494 9.955 1.00 86.75 92 VAL A C 1
ATOM 716 O O . VAL A 1 92 ? -14.633 -6.634 10.075 1.00 86.75 92 VAL A O 1
ATOM 719 N N . ASP A 1 93 ? -13.341 -7.887 8.747 1.00 84.25 93 ASP A N 1
ATOM 720 C CA . ASP A 1 93 ? -13.733 -7.214 7.498 1.00 84.25 93 ASP A CA 1
ATOM 721 C C . ASP A 1 93 ? -15.252 -7.158 7.240 1.00 84.25 93 ASP A C 1
ATOM 723 O O . ASP A 1 93 ? -15.714 -6.108 6.791 1.00 84.25 93 ASP A O 1
ATOM 727 N N . PRO A 1 94 ? -16.065 -8.186 7.566 1.00 88.50 94 PRO A N 1
ATOM 728 C CA . PRO A 1 94 ? -17.523 -8.099 7.434 1.00 88.50 94 PRO A CA 1
ATOM 729 C C . PRO A 1 94 ? -18.163 -6.991 8.287 1.00 88.50 94 PRO A C 1
ATOM 731 O O . PRO A 1 94 ? -19.217 -6.470 7.937 1.00 88.50 94 PRO A O 1
ATOM 734 N N . TYR A 1 95 ? -17.517 -6.601 9.389 1.00 89.38 95 TYR A N 1
ATOM 735 C CA . TYR A 1 95 ? -18.015 -5.601 10.340 1.00 89.38 95 TYR A CA 1
ATOM 736 C C . TYR A 1 95 ? -17.454 -4.198 10.079 1.00 89.38 95 TYR A C 1
ATOM 738 O O . TYR A 1 95 ? -17.750 -3.256 10.813 1.00 89.38 95 TYR A O 1
ATOM 746 N N . ARG A 1 96 ? -16.650 -4.031 9.027 1.00 85.69 96 ARG A N 1
ATOM 747 C CA . ARG A 1 96 ? -15.922 -2.793 8.735 1.00 85.69 96 ARG A CA 1
ATOM 748 C C . ARG A 1 96 ? -16.828 -1.580 8.547 1.00 85.69 96 ARG A C 1
ATOM 750 O O . ARG A 1 96 ? -16.549 -0.521 9.099 1.00 85.69 96 ARG A O 1
ATOM 757 N N . GLU A 1 97 ? -17.918 -1.738 7.800 1.00 85.62 97 GLU A N 1
ATOM 758 C CA . GLU A 1 97 ? -18.880 -0.652 7.565 1.00 85.62 97 GLU A CA 1
ATOM 759 C C . GLU A 1 97 ? -19.572 -0.211 8.858 1.00 85.62 97 GLU A C 1
ATOM 761 O O . GLU A 1 97 ? -19.818 0.976 9.057 1.00 85.62 97 GLU A O 1
ATOM 766 N N . TYR A 1 98 ? -19.844 -1.153 9.765 1.00 89.62 98 TYR A N 1
ATOM 767 C CA . TYR A 1 98 ? -20.403 -0.836 11.074 1.00 89.62 98 TYR A CA 1
ATOM 768 C C . TYR A 1 98 ? -19.416 -0.030 11.921 1.00 89.62 98 TYR A C 1
ATOM 770 O O . TYR A 1 98 ? -19.764 1.034 12.428 1.00 89.62 98 TYR A O 1
ATOM 778 N N . LEU A 1 99 ? -18.171 -0.506 12.011 1.00 89.06 99 LEU A N 1
ATOM 779 C CA . LEU A 1 99 ? -17.112 0.168 12.761 1.00 89.06 99 LEU A CA 1
ATOM 780 C C . LEU A 1 99 ? -16.874 1.588 12.237 1.00 89.06 99 LEU A C 1
ATOM 782 O O . LEU A 1 99 ? -16.727 2.510 13.031 1.00 89.06 99 LEU A O 1
ATOM 786 N N . ARG A 1 100 ? -16.911 1.784 10.913 1.00 87.62 100 ARG A N 1
ATOM 787 C CA . ARG A 1 100 ? -16.765 3.107 10.294 1.00 87.62 100 ARG A CA 1
ATOM 788 C C . ARG A 1 100 ? -17.905 4.055 10.671 1.00 87.62 100 ARG A C 1
ATOM 790 O O . ARG A 1 100 ? -17.643 5.215 10.966 1.00 87.62 100 ARG A O 1
ATOM 797 N N . LYS A 1 101 ? -19.154 3.574 10.670 1.00 88.81 101 LYS A N 1
ATOM 798 C CA . LYS A 1 101 ? -20.316 4.378 11.087 1.00 88.81 101 LYS A CA 1
ATOM 799 C C . LYS A 1 101 ? -20.221 4.780 12.556 1.00 88.81 101 LYS A C 1
ATOM 801 O O . LYS A 1 101 ? -20.342 5.959 12.857 1.00 88.81 101 LYS A O 1
ATOM 806 N N . ARG A 1 102 ? -19.919 3.828 13.444 1.00 89.00 102 ARG A N 1
ATOM 807 C CA . ARG A 1 102 ? -19.766 4.102 14.882 1.00 89.00 102 ARG A CA 1
ATOM 808 C C . ARG A 1 102 ? -18.647 5.098 15.167 1.00 89.00 102 ARG A C 1
ATOM 810 O O . ARG A 1 102 ? -18.831 5.976 15.996 1.00 89.00 102 ARG A O 1
ATOM 817 N N . TRP A 1 103 ? -17.534 5.009 14.440 1.00 84.88 103 TRP A N 1
ATOM 818 C CA . TRP A 1 103 ? -16.434 5.967 14.572 1.00 84.88 103 TRP A CA 1
ATOM 819 C C . TRP A 1 103 ? -16.814 7.372 14.089 1.00 84.88 103 TRP A C 1
ATOM 821 O O . TRP A 1 103 ? -16.389 8.369 14.665 1.00 84.88 103 TRP A O 1
ATOM 831 N N . ALA A 1 104 ? -17.620 7.469 13.029 1.00 84.56 104 ALA A N 1
ATOM 832 C CA . ALA A 1 104 ? -18.112 8.755 12.543 1.00 84.56 104 ALA A CA 1
ATOM 833 C C . ALA A 1 104 ? -19.103 9.414 13.518 1.00 84.56 104 ALA A C 1
ATOM 835 O O . ALA A 1 104 ? -19.156 10.638 13.586 1.00 84.56 104 ALA A O 1
ATOM 836 N N . GLU A 1 105 ? -19.878 8.614 14.253 1.00 88.69 105 GLU A N 1
ATOM 837 C CA . GLU A 1 105 ? -20.796 9.090 15.294 1.00 88.69 105 GLU A CA 1
ATOM 838 C C . GLU A 1 105 ? -20.052 9.534 16.557 1.00 88.69 105 GLU A C 1
ATOM 840 O O . GLU A 1 105 ? -20.341 10.599 17.096 1.00 88.69 105 GLU A O 1
ATOM 845 N N . ASP A 1 106 ? -19.095 8.730 17.022 1.00 85.94 106 ASP A N 1
ATOM 846 C CA . ASP A 1 106 ? -18.304 9.020 18.213 1.00 85.94 106 ASP A CA 1
ATOM 847 C C . ASP A 1 106 ? -16.843 8.553 18.023 1.00 85.94 106 ASP A C 1
ATOM 849 O O . ASP A 1 106 ? -16.538 7.355 18.079 1.00 85.94 106 ASP A O 1
ATOM 853 N N . PRO A 1 107 ? -15.905 9.491 17.799 1.00 78.56 107 PRO A N 1
ATOM 854 C CA . PRO A 1 107 ? -14.492 9.174 17.612 1.00 78.56 107 PRO A CA 1
ATOM 855 C C . PRO A 1 107 ? -13.771 8.689 18.876 1.00 78.56 107 PRO A C 1
ATOM 857 O O . PRO A 1 107 ? -12.644 8.202 18.770 1.00 78.56 107 PRO A O 1
ATOM 860 N N . ALA A 1 108 ? -14.368 8.857 20.062 1.00 82.38 108 ALA A N 1
ATOM 861 C CA . ALA A 1 108 ? -13.746 8.552 21.350 1.00 82.38 108 ALA A CA 1
ATOM 862 C C . ALA A 1 108 ? -14.192 7.199 21.939 1.00 82.38 108 ALA A C 1
ATOM 864 O O . ALA A 1 108 ? -13.819 6.867 23.068 1.00 82.38 108 ALA A O 1
ATOM 865 N N . VAL A 1 109 ? -14.959 6.397 21.187 1.00 85.00 109 VAL A N 1
ATOM 866 C CA . VAL A 1 109 ? -15.491 5.114 21.671 1.00 85.00 109 VAL A CA 1
ATOM 867 C C . VAL A 1 109 ? -14.357 4.144 22.036 1.00 85.00 109 VAL A C 1
ATOM 869 O O . VAL A 1 109 ? -13.488 3.850 21.207 1.00 85.00 109 VAL A O 1
ATOM 872 N N . PRO A 1 110 ? -14.374 3.559 23.250 1.00 88.19 110 PRO A N 1
ATOM 873 C CA . PRO A 1 110 ? -13.417 2.533 23.635 1.00 88.19 110 PRO A CA 1
ATOM 874 C C . PRO A 1 110 ? -13.503 1.294 22.736 1.00 88.19 110 PRO A C 1
ATOM 876 O O . PRO A 1 110 ? -14.577 0.745 22.492 1.00 88.19 110 PRO A O 1
ATOM 879 N N . VAL A 1 111 ? -12.350 0.755 22.327 1.00 86.62 111 VAL A N 1
ATOM 880 C CA . VAL A 1 111 ? -12.286 -0.458 21.487 1.00 86.62 111 VAL A CA 1
ATOM 881 C C . VAL A 1 111 ? -13.007 -1.646 22.132 1.00 86.62 111 VAL A C 1
ATOM 883 O O . VAL A 1 111 ? -13.625 -2.438 21.430 1.00 86.62 111 VAL A O 1
ATOM 886 N N . LEU A 1 112 ? -12.981 -1.764 23.464 1.00 89.81 112 LEU A N 1
ATOM 887 C CA . LEU A 1 112 ? -13.709 -2.812 24.188 1.00 89.81 112 LEU A CA 1
ATOM 888 C C . LEU A 1 112 ? -15.220 -2.760 23.933 1.00 89.81 112 LEU A C 1
ATOM 890 O O . LEU A 1 112 ? -15.835 -3.807 23.745 1.00 89.81 112 LEU A O 1
ATOM 894 N N . GLN A 1 113 ? -15.793 -1.559 23.865 1.00 90.62 113 GLN A N 1
ATOM 895 C CA . GLN A 1 113 ? -17.204 -1.369 23.556 1.00 90.62 113 GLN A CA 1
ATOM 896 C C . GLN A 1 113 ? -17.501 -1.789 22.113 1.00 90.62 113 GLN A C 1
ATOM 898 O O . GLN A 1 113 ? -18.431 -2.558 21.881 1.00 90.62 113 GLN A O 1
ATOM 903 N N . LEU A 1 114 ? -16.639 -1.408 21.162 1.00 90.44 114 LEU A N 1
ATOM 904 C CA . LEU A 1 114 ? -16.753 -1.852 19.768 1.00 90.44 114 LEU A CA 1
ATOM 905 C C . LEU A 1 114 ? -16.708 -3.379 19.645 1.00 90.44 114 LEU A C 1
ATOM 907 O O . LEU A 1 114 ? -17.456 -3.937 18.849 1.00 90.44 114 LEU A O 1
ATOM 911 N N . VAL A 1 115 ? -15.872 -4.066 20.437 1.00 91.75 115 VAL A N 1
ATOM 912 C CA . VAL A 1 115 ? -15.840 -5.539 20.469 1.00 91.75 115 VAL A CA 1
ATOM 913 C C . VAL A 1 115 ? -17.184 -6.102 20.921 1.00 91.75 115 VAL A C 1
ATOM 915 O O . VAL A 1 115 ? -17.664 -7.052 20.306 1.00 91.75 115 VAL A O 1
ATOM 918 N N . CYS A 1 116 ? -17.767 -5.579 22.000 1.00 92.00 116 CYS A N 1
ATOM 919 C CA . CYS A 1 116 ? -19.054 -6.063 22.500 1.00 92.00 116 CYS A CA 1
ATOM 920 C C . CYS A 1 116 ? -20.145 -5.897 21.435 1.00 92.00 116 CYS A C 1
ATOM 922 O O . CYS A 1 116 ? -20.805 -6.871 21.081 1.00 92.00 116 CYS A O 1
ATOM 924 N N . GLU A 1 117 ? -20.222 -4.715 20.822 1.00 92.44 117 GLU A N 1
ATOM 925 C CA . GLU A 1 117 ? -21.194 -4.409 19.771 1.00 92.44 117 GLU A CA 1
ATOM 926 C C . GLU A 1 117 ? -21.053 -5.321 18.535 1.00 92.44 117 GLU A C 1
ATOM 928 O O . GLU A 1 117 ? -22.051 -5.744 17.950 1.00 92.44 117 GLU A O 1
ATOM 933 N N . ILE A 1 118 ? -19.827 -5.660 18.109 1.00 93.06 118 ILE A N 1
ATOM 934 C CA . ILE A 1 118 ? -19.635 -6.594 16.982 1.00 93.06 118 ILE A CA 1
ATOM 935 C C . ILE A 1 118 ? -19.831 -8.057 17.391 1.00 93.06 118 ILE A C 1
ATOM 937 O O . ILE A 1 118 ? -20.210 -8.871 16.549 1.00 93.06 118 ILE A O 1
ATOM 941 N N . ARG A 1 119 ? -19.603 -8.420 18.660 1.00 93.38 119 ARG A N 1
ATOM 942 C CA . ARG A 1 119 ? -19.872 -9.774 19.175 1.00 93.38 119 ARG A CA 1
ATOM 943 C C . ARG A 1 119 ? -21.360 -10.081 19.179 1.00 93.38 119 ARG A C 1
ATOM 945 O O . ARG A 1 119 ? -21.738 -11.162 18.742 1.00 93.38 119 ARG A O 1
ATOM 952 N N . GLU A 1 120 ? -22.192 -9.117 19.563 1.00 92.62 120 GLU A N 1
ATOM 953 C CA . GLU A 1 120 ? -23.655 -9.216 19.450 1.00 92.62 120 GLU A CA 1
ATOM 954 C C . GLU A 1 120 ? -24.111 -9.446 18.001 1.00 92.62 120 GLU A C 1
ATOM 956 O O . GLU A 1 120 ? -25.121 -10.097 17.749 1.00 92.62 120 GLU A O 1
ATOM 961 N N . ARG A 1 121 ? -23.321 -8.976 17.029 1.00 91.38 121 ARG A N 1
ATOM 962 C CA . ARG A 1 121 ? -23.551 -9.156 15.587 1.00 91.38 121 ARG A CA 1
ATOM 963 C C . ARG A 1 121 ? -22.938 -10.441 15.015 1.00 91.38 121 ARG A C 1
ATOM 965 O O . ARG A 1 121 ? -23.003 -10.640 13.805 1.00 91.38 121 ARG A O 1
ATOM 972 N N . GLY A 1 122 ? -22.347 -11.301 15.851 1.00 91.62 122 GLY A N 1
ATOM 973 C CA . GLY A 1 122 ? -21.785 -12.596 15.447 1.00 91.62 122 GLY A CA 1
ATOM 974 C C . GLY A 1 122 ? -20.262 -12.634 15.272 1.00 91.62 122 GLY A C 1
ATOM 975 O O . GLY A 1 122 ? -19.732 -13.575 14.677 1.00 91.62 122 GLY A O 1
ATOM 976 N N . TYR A 1 123 ? -19.519 -11.638 15.762 1.00 91.88 123 TYR A N 1
ATOM 977 C CA . TYR A 1 123 ? -18.056 -11.659 15.697 1.00 91.88 123 TYR A CA 1
ATOM 978 C C . TYR A 1 123 ? -17.454 -12.700 16.652 1.00 91.88 123 TYR A C 1
ATOM 980 O O . TYR A 1 123 ? -17.575 -12.596 17.871 1.00 91.88 123 TYR A O 1
ATOM 988 N N . THR A 1 124 ? -16.721 -13.667 16.098 1.00 91.19 124 THR A N 1
ATOM 989 C CA . THR A 1 124 ? -16.068 -14.751 16.856 1.00 91.19 124 THR A CA 1
ATOM 990 C C . THR A 1 124 ? -14.577 -14.516 17.118 1.00 91.19 124 THR A C 1
ATOM 992 O O . THR A 1 124 ? -13.892 -15.370 17.678 1.00 91.19 124 THR A O 1
ATOM 995 N N . GLY A 1 125 ? -14.039 -13.367 16.704 1.00 87.75 125 GLY A N 1
ATOM 996 C CA . GLY A 1 125 ? -12.610 -13.088 16.800 1.00 87.75 125 GLY A CA 1
ATOM 997 C C . GLY A 1 125 ? -12.149 -12.563 18.156 1.00 87.75 125 GLY A C 1
ATOM 998 O O . GLY A 1 125 ? -12.928 -12.197 19.041 1.00 87.75 125 GLY A O 1
ATOM 999 N N . SER A 1 126 ? -10.827 -12.478 18.309 1.00 89.75 126 SER A N 1
ATOM 1000 C CA . SER A 1 126 ? -10.211 -11.925 19.513 1.00 89.75 126 SER A CA 1
ATOM 1001 C C . SER A 1 126 ? -10.289 -10.395 19.548 1.00 89.75 126 SER A C 1
ATOM 1003 O O . SER A 1 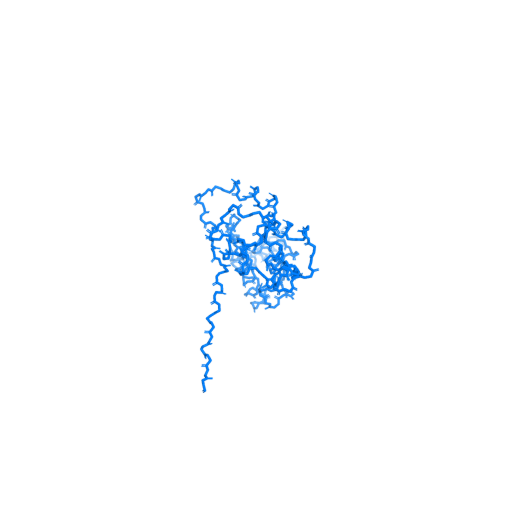126 ? -10.353 -9.724 18.513 1.00 89.75 126 SER A O 1
ATOM 1005 N N . GLN A 1 127 ? -10.229 -9.833 20.757 1.00 90.00 127 GLN A N 1
ATOM 1006 C CA . GLN A 1 127 ? -10.123 -8.385 20.976 1.00 90.00 127 GLN A CA 1
ATOM 1007 C C . GLN A 1 127 ? -8.840 -7.823 20.351 1.00 90.00 127 GLN A C 1
ATOM 1009 O O . GLN A 1 127 ? -8.870 -6.811 19.656 1.00 90.00 127 GLN A O 1
ATOM 1014 N N . ASN A 1 128 ? -7.724 -8.540 20.509 1.00 89.31 128 ASN A N 1
ATOM 1015 C CA . ASN A 1 128 ? -6.432 -8.180 19.922 1.00 89.31 128 ASN A CA 1
ATOM 1016 C C . ASN A 1 128 ? -6.477 -8.077 18.392 1.00 89.31 128 ASN A C 1
ATOM 1018 O O . ASN A 1 128 ? -5.759 -7.264 17.807 1.00 89.31 128 ASN A O 1
ATOM 1022 N N . LEU A 1 129 ? -7.316 -8.879 17.727 1.00 87.81 129 LEU A N 1
ATOM 1023 C CA . LEU A 1 129 ? -7.501 -8.778 16.284 1.00 87.81 129 LEU A CA 1
ATOM 1024 C C . LEU A 1 129 ? -8.166 -7.451 15.901 1.00 87.81 129 LEU A C 1
ATOM 1026 O O . LEU A 1 129 ? -7.698 -6.815 14.960 1.00 87.81 129 LEU A O 1
ATOM 1030 N N . LEU A 1 130 ? -9.181 -7.002 16.651 1.00 88.56 130 LEU A N 1
ATOM 1031 C CA . LEU A 1 130 ? -9.816 -5.701 16.427 1.00 88.56 130 LEU A CA 1
ATOM 1032 C C . LEU A 1 130 ? -8.847 -4.546 16.716 1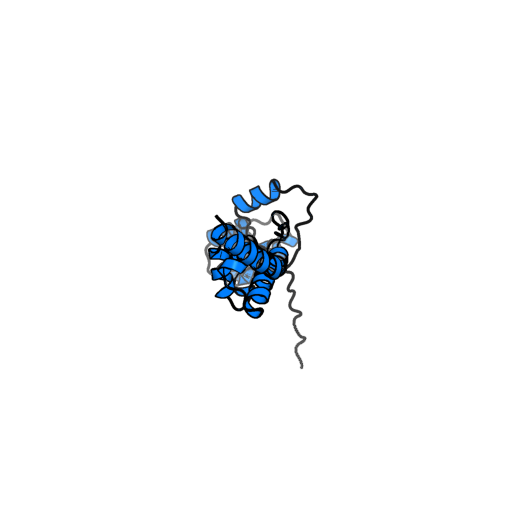.00 88.56 130 LEU A C 1
ATOM 1034 O O . LEU A 1 130 ? -8.718 -3.648 15.890 1.00 88.56 130 LEU A O 1
ATOM 1038 N N . TYR A 1 131 ? -8.081 -4.609 17.810 1.00 88.12 131 TYR A N 1
ATOM 1039 C CA . TYR A 1 131 ? -7.030 -3.621 18.093 1.00 88.12 131 TYR A CA 1
ATOM 1040 C C . TYR A 1 131 ? -6.022 -3.509 16.947 1.00 88.12 131 TYR A C 1
ATOM 1042 O O . TYR A 1 131 ? -5.733 -2.415 16.472 1.00 88.12 131 TYR A O 1
ATOM 1050 N N . ARG A 1 132 ? -5.512 -4.642 16.448 1.00 84.50 132 ARG A N 1
ATOM 1051 C CA . ARG A 1 132 ? -4.591 -4.655 15.300 1.00 84.50 132 ARG A CA 1
ATOM 1052 C C . ARG A 1 132 ? -5.245 -4.148 14.021 1.00 84.50 132 ARG A C 1
ATOM 1054 O O . ARG A 1 132 ? -4.557 -3.550 13.199 1.00 84.50 132 ARG A O 1
ATOM 1061 N N . TYR A 1 133 ? -6.527 -4.434 13.825 1.00 84.56 133 TYR A N 1
ATOM 1062 C CA . TYR A 1 133 ? -7.294 -3.986 12.669 1.00 84.56 133 TYR A CA 1
ATOM 1063 C C . TYR A 1 133 ? -7.392 -2.459 12.628 1.00 84.56 133 TYR A C 1
ATOM 1065 O O . TYR A 1 133 ? -7.083 -1.841 11.608 1.00 84.56 133 TYR A O 1
ATOM 1073 N N . ILE A 1 134 ? -7.737 -1.872 13.772 1.00 83.44 134 ILE A N 1
ATOM 1074 C CA . ILE A 1 134 ? -7.835 -0.432 13.986 1.00 83.44 134 ILE A CA 1
ATOM 1075 C C . ILE A 1 134 ? -6.457 0.232 13.894 1.00 83.44 134 ILE A C 1
ATOM 1077 O O . ILE A 1 134 ? -6.287 1.185 13.147 1.00 83.44 134 ILE A O 1
ATOM 1081 N N . ALA A 1 135 ? -5.436 -0.316 14.560 1.00 82.25 135 ALA A N 1
ATOM 1082 C CA . ALA A 1 135 ? -4.072 0.221 14.515 1.00 82.25 135 ALA A CA 1
ATOM 1083 C C . ALA A 1 135 ? -3.460 0.199 13.101 1.00 82.25 135 ALA A C 1
ATOM 1085 O O . ALA A 1 135 ? -2.593 1.006 12.778 1.00 82.25 135 ALA A O 1
ATOM 1086 N N . GLN A 1 136 ? -3.914 -0.713 12.234 1.00 74.50 136 GLN A N 1
ATOM 1087 C CA . GLN A 1 136 ? -3.548 -0.732 10.813 1.00 74.50 136 GLN A CA 1
ATOM 1088 C C . GLN A 1 136 ? -4.290 0.331 9.981 1.00 74.50 136 GLN A C 1
ATOM 1090 O O . GLN A 1 136 ? -4.076 0.395 8.770 1.00 74.50 136 GLN A O 1
ATOM 1095 N N . GLY A 1 137 ? -5.164 1.130 10.601 1.00 74.38 137 GLY A N 1
ATOM 1096 C CA . GLY A 1 137 ? -5.987 2.156 9.965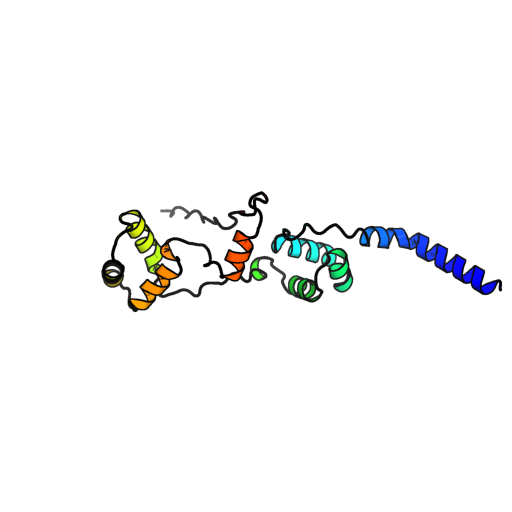 1.00 74.38 137 GLY A CA 1
ATOM 1097 C C . GLY A 1 137 ? -7.019 1.586 9.000 1.00 74.38 137 GLY A C 1
ATOM 1098 O O . GLY A 1 137 ? -7.412 2.277 8.064 1.00 74.38 137 GLY A O 1
ATOM 1099 N N . ARG A 1 138 ? -7.403 0.308 9.147 1.00 74.31 138 ARG A N 1
ATOM 1100 C CA . ARG A 1 138 ? -8.284 -0.370 8.182 1.00 74.31 138 ARG A CA 1
ATOM 1101 C C . ARG A 1 138 ? -9.740 0.073 8.284 1.00 74.31 138 ARG A C 1
ATOM 1103 O O . ARG A 1 138 ? -10.469 -0.093 7.310 1.00 74.31 138 ARG A O 1
ATOM 1110 N N . VAL A 1 139 ? -10.177 0.624 9.414 1.00 71.38 139 VAL A N 1
ATOM 1111 C CA . VAL A 1 139 ? -11.547 1.144 9.561 1.00 71.38 139 VAL A CA 1
ATOM 1112 C C . VAL A 1 139 ? -11.733 2.388 8.677 1.00 71.38 139 VAL A C 1
ATOM 1114 O O . VAL A 1 139 ? -12.704 2.482 7.921 1.00 71.38 139 VAL A O 1
ATOM 1117 N N . GLU A 1 140 ? -10.731 3.265 8.666 1.00 66.19 140 GLU A N 1
ATOM 1118 C CA . GLU A 1 140 ? -10.722 4.552 7.968 1.00 66.19 140 GLU A CA 1
ATOM 1119 C C . GLU A 1 140 ? -10.208 4.432 6.528 1.00 66.19 140 GLU A C 1
ATOM 1121 O O . GLU A 1 140 ? -10.725 5.078 5.618 1.00 66.19 140 GLU A O 1
ATOM 1126 N N . ASN A 1 141 ? -9.189 3.600 6.285 1.00 58.00 141 ASN A N 1
ATOM 1127 C CA . ASN A 1 141 ? -8.527 3.513 4.987 1.00 58.00 141 ASN A CA 1
ATOM 1128 C C . ASN A 1 141 ? -9.009 2.306 4.181 1.00 58.00 141 ASN A C 1
ATOM 1130 O O . ASN A 1 141 ? -8.695 1.166 4.507 1.00 58.00 141 ASN A O 1
ATOM 1134 N N . ASP A 1 142 ? -9.633 2.553 3.023 1.00 55.09 142 ASP A N 1
ATOM 1135 C CA . ASP A 1 142 ? -9.640 1.598 1.891 1.00 55.09 142 ASP A CA 1
ATOM 1136 C C . ASP A 1 142 ? -8.243 1.406 1.282 1.00 55.09 142 ASP A C 1
ATOM 1138 O O . ASP A 1 142 ? -8.024 0.590 0.382 1.00 55.09 142 ASP A O 1
ATOM 1142 N N . ARG A 1 143 ? -7.281 2.205 1.745 1.00 50.19 143 ARG A N 1
ATOM 1143 C CA . ARG A 1 143 ? -5.925 2.254 1.231 1.00 50.19 143 ARG A CA 1
ATOM 1144 C C . ARG A 1 143 ? -5.024 1.328 2.030 1.00 50.19 143 ARG A C 1
ATOM 1146 O O . ARG A 1 143 ? -5.150 1.230 3.247 1.00 50.19 143 ARG A O 1
ATOM 1153 N N . PRO A 1 144 ? -4.065 0.682 1.358 1.00 51.97 144 PRO A N 1
ATOM 1154 C CA . PRO A 1 144 ? -3.089 -0.102 2.065 1.00 51.97 144 PRO A CA 1
ATOM 1155 C C . PRO A 1 144 ? -2.273 0.765 3.023 1.00 51.97 144 PRO A C 1
ATOM 1157 O O . PRO A 1 144 ? -1.811 1.834 2.619 1.00 51.97 144 PRO A O 1
ATOM 1160 N N . ALA A 1 145 ? -2.075 0.283 4.255 1.00 54.97 145 ALA A N 1
ATOM 1161 C CA . ALA A 1 145 ? -1.173 0.896 5.220 1.00 54.97 145 ALA A CA 1
ATOM 1162 C C . ALA A 1 145 ? 0.173 1.158 4.534 1.00 54.97 145 ALA A C 1
ATOM 1164 O O . ALA A 1 145 ? 0.761 0.280 3.887 1.00 54.97 145 ALA A O 1
ATOM 1165 N N . LEU A 1 146 ? 0.622 2.407 4.612 1.00 58.53 146 LEU A N 1
ATOM 1166 C CA . LEU A 1 146 ? 1.864 2.831 3.990 1.00 58.53 146 LEU A CA 1
ATOM 1167 C C . LEU A 1 146 ? 3.018 2.149 4.724 1.00 58.53 146 LEU A C 1
ATOM 1169 O O . LEU A 1 146 ? 3.129 2.237 5.943 1.00 58.53 146 LEU A O 1
ATOM 1173 N N . SER A 1 147 ? 3.891 1.457 3.991 1.00 60.31 147 SER A N 1
ATOM 1174 C CA . SER A 1 147 ? 5.123 0.955 4.599 1.00 60.31 147 SER A CA 1
ATOM 1175 C C . SER A 1 147 ? 5.999 2.138 5.036 1.00 60.31 147 SER A C 1
ATOM 1177 O O . SER A 1 147 ? 5.965 3.176 4.368 1.00 60.31 147 SER A O 1
ATOM 1179 N N . PRO A 1 148 ? 6.841 1.996 6.079 1.00 63.06 148 PRO A N 1
ATOM 1180 C CA . PRO A 1 148 ? 7.733 3.071 6.526 1.00 63.06 148 PRO A CA 1
ATOM 1181 C C . PRO A 1 148 ? 8.577 3.661 5.389 1.00 63.06 148 PRO A C 1
ATOM 1183 O O . PRO A 1 148 ? 8.694 4.873 5.254 1.00 63.06 148 PRO A O 1
ATOM 1186 N N . ARG A 1 149 ? 9.069 2.807 4.480 1.00 63.41 149 ARG A N 1
ATOM 1187 C CA . ARG A 1 149 ? 9.793 3.234 3.270 1.00 63.41 149 ARG A CA 1
ATOM 1188 C C . ARG A 1 149 ? 8.933 4.059 2.311 1.00 63.41 149 ARG A C 1
ATOM 1190 O O . ARG A 1 149 ? 9.429 4.998 1.698 1.00 63.41 149 ARG A O 1
ATOM 1197 N N . ARG A 1 150 ? 7.653 3.708 2.152 1.00 64.94 150 ARG A N 1
ATOM 1198 C CA . ARG A 1 150 ? 6.729 4.431 1.269 1.00 64.94 150 ARG A CA 1
ATOM 1199 C C . ARG A 1 150 ? 6.315 5.769 1.873 1.00 64.94 150 ARG A C 1
ATOM 1201 O O . ARG A 1 150 ? 6.234 6.739 1.134 1.00 64.94 150 ARG A O 1
ATOM 1208 N N . LEU A 1 151 ? 6.105 5.821 3.188 1.00 71.38 151 LEU A N 1
ATOM 1209 C CA . LEU A 1 151 ? 5.869 7.067 3.914 1.00 71.38 151 LEU A CA 1
ATOM 1210 C C . LEU A 1 151 ? 7.084 7.997 3.814 1.00 71.38 151 LEU A C 1
ATOM 1212 O O . LEU A 1 151 ? 6.928 9.147 3.431 1.00 71.38 151 LEU A O 1
ATOM 1216 N N . PHE A 1 152 ? 8.290 7.475 4.054 1.00 74.19 152 PHE A N 1
ATOM 1217 C CA . PHE A 1 152 ? 9.543 8.218 3.898 1.00 74.19 152 PHE A CA 1
ATOM 1218 C C . PHE A 1 152 ? 9.703 8.776 2.480 1.00 74.19 152 PHE A C 1
ATOM 1220 O O . PHE A 1 152 ? 9.948 9.962 2.301 1.00 74.19 152 PHE A O 1
ATOM 1227 N N . SER A 1 153 ? 9.471 7.949 1.457 1.00 72.00 153 SER A N 1
ATOM 1228 C CA . SER A 1 153 ? 9.500 8.407 0.066 1.00 72.00 153 SER A CA 1
ATOM 1229 C C . SER A 1 153 ? 8.465 9.498 -0.213 1.00 72.00 153 SER A C 1
ATOM 1231 O O . SER A 1 153 ? 8.782 10.423 -0.949 1.00 72.00 153 SER A O 1
ATOM 1233 N N . LEU A 1 154 ? 7.255 9.412 0.349 1.00 71.00 154 LEU A N 1
ATOM 1234 C CA . LEU A 1 154 ? 6.220 10.437 0.182 1.00 71.00 154 LEU A CA 1
ATOM 1235 C C . LEU A 1 154 ? 6.603 11.754 0.865 1.00 71.00 154 LEU A C 1
ATOM 1237 O O . LEU A 1 154 ? 6.473 12.797 0.240 1.00 71.00 154 LEU A O 1
ATOM 1241 N N . LEU A 1 155 ? 7.112 11.698 2.099 1.00 76.88 155 LEU A N 1
ATOM 1242 C CA . LEU A 1 155 ? 7.557 12.875 2.854 1.00 76.88 155 LEU A CA 1
ATOM 1243 C C . LEU A 1 155 ? 8.740 13.586 2.187 1.00 76.88 155 LEU A C 1
ATOM 1245 O O . LEU A 1 155 ? 8.840 14.805 2.254 1.00 76.88 155 LEU A O 1
ATOM 1249 N N . LEU A 1 156 ? 9.624 12.829 1.531 1.00 75.94 156 LEU A N 1
ATOM 1250 C CA . LEU A 1 156 ? 10.773 13.375 0.808 1.00 75.94 156 LEU A CA 1
ATOM 1251 C C . LEU A 1 156 ? 10.473 13.766 -0.645 1.00 75.94 156 LEU A C 1
ATOM 1253 O O . LEU A 1 156 ? 11.324 14.364 -1.302 1.00 75.94 156 LEU A O 1
ATOM 1257 N N . THR A 1 157 ? 9.291 13.435 -1.174 1.00 64.12 157 THR A N 1
ATOM 1258 C CA . THR A 1 157 ? 8.894 13.896 -2.509 1.00 64.12 157 THR A CA 1
ATOM 1259 C C . THR A 1 157 ? 8.382 15.330 -2.386 1.00 64.12 157 THR A C 1
ATOM 1261 O O . THR A 1 157 ? 7.423 15.574 -1.658 1.00 64.12 157 THR A O 1
ATOM 1264 N N . ARG A 1 158 ? 9.010 16.284 -3.093 1.00 49.56 158 ARG A N 1
ATOM 1265 C CA . ARG A 1 158 ? 8.594 17.699 -3.079 1.00 49.56 158 ARG A CA 1
ATOM 1266 C C . ARG A 1 158 ? 7.094 17.839 -3.417 1.00 49.56 158 ARG A C 1
ATOM 1268 O O . ARG A 1 158 ? 6.647 17.231 -4.400 1.00 49.56 158 ARG A O 1
ATOM 1275 N N . PRO A 1 159 ? 6.337 18.645 -2.646 1.00 59.34 159 PRO A N 1
ATOM 1276 C CA . PRO A 1 159 ? 4.879 18.758 -2.761 1.00 59.34 159 PRO A CA 1
ATOM 1277 C C . PRO A 1 159 ? 4.405 19.337 -4.102 1.00 59.34 159 PRO A C 1
ATOM 1279 O O . PRO A 1 159 ? 3.271 19.083 -4.499 1.00 59.34 159 PRO A O 1
ATOM 1282 N N . ASP A 1 160 ? 5.281 20.019 -4.843 1.00 51.19 160 ASP A N 1
ATOM 1283 C CA . ASP A 1 160 ? 4.957 20.647 -6.134 1.00 51.19 160 ASP A CA 1
ATOM 1284 C C . ASP A 1 160 ? 4.802 19.649 -7.294 1.00 51.19 160 ASP A C 1
ATOM 1286 O O . ASP A 1 160 ? 4.463 20.028 -8.413 1.00 51.19 160 ASP A O 1
ATOM 1290 N N . THR A 1 161 ? 5.014 18.351 -7.045 1.00 51.47 161 THR A N 1
ATOM 1291 C CA . THR A 1 161 ? 4.634 17.294 -7.989 1.00 51.47 161 THR A CA 1
ATOM 1292 C C . THR A 1 161 ? 3.334 16.638 -7.513 1.00 51.47 161 THR A C 1
ATOM 1294 O O . THR A 1 161 ? 3.370 15.780 -6.626 1.00 51.47 161 THR A O 1
ATOM 1297 N N . PRO A 1 162 ? 2.156 16.994 -8.062 1.00 41.91 162 PRO A N 1
ATOM 1298 C CA . PRO A 1 162 ? 0.888 16.415 -7.629 1.00 41.91 162 PRO A CA 1
ATOM 1299 C C . PRO A 1 162 ? 0.821 14.928 -8.018 1.00 41.91 162 PRO A C 1
ATOM 1301 O O . PRO A 1 162 ? 0.359 14.547 -9.090 1.00 41.91 162 PRO A O 1
ATOM 1304 N N . LYS A 1 163 ? 1.309 14.048 -7.137 1.00 45.06 163 LYS A N 1
ATOM 1305 C CA . LYS A 1 163 ? 1.299 12.583 -7.304 1.00 45.06 163 LYS A CA 1
ATOM 1306 C C . LYS A 1 163 ? 0.122 11.893 -6.617 1.00 45.06 163 LYS A C 1
ATOM 1308 O O . LYS A 1 163 ? 0.004 10.669 -6.715 1.00 45.06 163 LYS A O 1
ATOM 1313 N N . LEU A 1 164 ? -0.781 12.625 -5.962 1.00 41.19 164 LEU A N 1
ATOM 1314 C CA . LEU A 1 164 ? -2.019 12.049 -5.429 1.00 41.19 164 LEU A CA 1
ATOM 1315 C C . LEU A 1 164 ? -3.067 11.889 -6.538 1.00 41.19 164 LEU A C 1
ATOM 1317 O O . LEU A 1 164 ? -4.126 12.505 -6.529 1.00 41.19 164 LEU A O 1
ATOM 1321 N N . THR A 1 165 ? -2.813 10.991 -7.492 1.00 39.25 165 THR A N 1
ATOM 1322 C CA . THR A 1 165 ? -3.937 10.446 -8.258 1.00 39.25 165 THR A CA 1
ATOM 1323 C C . THR A 1 165 ? -4.655 9.443 -7.361 1.00 39.25 165 THR A C 1
ATOM 1325 O O . THR A 1 165 ? -4.183 8.331 -7.119 1.00 39.25 165 THR A O 1
ATOM 1328 N N . SER A 1 166 ? -5.799 9.862 -6.821 1.00 38.38 166 SER A N 1
ATOM 1329 C CA . SER A 1 166 ? -6.803 8.986 -6.216 1.00 38.38 166 SER A CA 1
ATOM 1330 C C . SER A 1 166 ? -7.387 8.067 -7.297 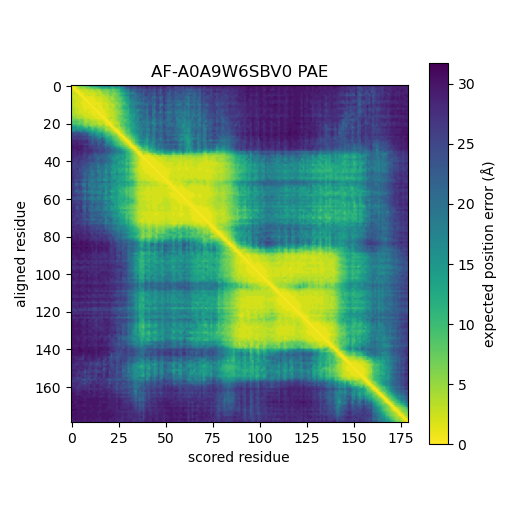1.00 38.38 166 SER A C 1
ATOM 1332 O O . SER A 1 166 ? -8.518 8.217 -7.741 1.00 38.38 166 SER A O 1
ATOM 1334 N N . LYS A 1 167 ? -6.590 7.126 -7.803 1.00 38.84 167 LYS A N 1
ATOM 1335 C CA . LYS A 1 167 ? -7.043 6.088 -8.731 1.00 38.84 167 LYS A CA 1
ATOM 1336 C C . LYS A 1 167 ? -7.285 4.830 -7.921 1.00 38.84 167 LYS A C 1
ATOM 1338 O O . LYS A 1 167 ? -6.405 3.983 -7.865 1.00 38.84 167 LYS A O 1
ATOM 1343 N N . ASN A 1 168 ? -8.408 4.803 -7.206 1.00 39.84 168 ASN A N 1
ATOM 1344 C CA . ASN A 1 168 ? -9.152 3.617 -6.755 1.00 39.84 168 ASN A CA 1
ATOM 1345 C C . ASN A 1 168 ? -10.413 4.084 -5.986 1.00 39.84 168 ASN A C 1
ATOM 1347 O O . ASN A 1 168 ? -10.641 3.666 -4.859 1.00 39.84 168 ASN A O 1
ATOM 1351 N N . CYS A 1 169 ? -11.227 4.964 -6.578 1.00 29.81 169 CYS A N 1
ATOM 1352 C CA . CYS A 1 169 ? -12.657 5.018 -6.260 1.00 29.81 169 CYS A CA 1
ATOM 1353 C C . CYS A 1 169 ? -13.376 4.248 -7.365 1.00 29.81 169 CYS A C 1
ATOM 1355 O O . CYS A 1 169 ? -13.884 4.828 -8.316 1.00 29.81 169 CYS A O 1
ATOM 1357 N N . SER A 1 170 ? -13.350 2.920 -7.289 1.00 32.41 170 SER A N 1
ATOM 1358 C CA . SER A 1 170 ? -14.357 2.116 -7.974 1.00 32.41 170 SER A CA 1
ATOM 1359 C C . SER A 1 170 ? -15.529 1.958 -7.011 1.00 32.41 170 SER A C 1
ATOM 1361 O O . SER A 1 170 ? -15.694 0.909 -6.392 1.00 32.41 170 SER A O 1
ATOM 1363 N N . THR A 1 171 ? -16.320 3.018 -6.846 1.00 33.69 171 THR A N 1
ATOM 1364 C CA . THR A 1 171 ? -17.709 2.879 -6.412 1.00 33.69 171 THR A CA 1
ATOM 1365 C C . THR A 1 171 ? -18.423 2.118 -7.521 1.00 33.69 171 THR A C 1
ATOM 1367 O O . THR A 1 171 ? -18.700 2.647 -8.593 1.00 33.69 171 THR A O 1
ATOM 1370 N N . ARG A 1 172 ? -18.643 0.822 -7.302 1.00 27.77 172 ARG A N 1
ATOM 1371 C CA . ARG A 1 172 ? -19.541 0.024 -8.135 1.00 27.77 172 ARG A CA 1
ATOM 1372 C C . ARG A 1 172 ? -20.956 0.535 -7.827 1.00 27.77 172 ARG A C 1
ATOM 1374 O O . ARG A 1 172 ? -21.354 0.410 -6.669 1.00 27.77 172 ARG A O 1
ATOM 1381 N N . PRO A 1 173 ? -21.708 1.132 -8.767 1.00 31.06 173 PRO A N 1
ATOM 1382 C CA . PRO A 1 173 ? -23.103 1.444 -8.496 1.00 31.06 173 PRO A CA 1
ATOM 1383 C C . PRO A 1 173 ? -23.841 0.119 -8.277 1.00 31.06 173 PRO A C 1
ATOM 1385 O O . PRO A 1 173 ? -23.804 -0.775 -9.126 1.00 31.06 173 PRO A O 1
ATOM 1388 N N . SER A 1 174 ? -24.453 -0.040 -7.105 1.00 36.56 174 SER A N 1
ATOM 1389 C CA . SER A 1 174 ? -25.401 -1.116 -6.835 1.00 36.56 174 SER A CA 1
ATOM 1390 C C . SER A 1 174 ? -26.569 -0.964 -7.808 1.00 36.56 174 SER A C 1
ATOM 1392 O O . SER A 1 174 ? -27.276 0.043 -7.768 1.00 36.56 174 SER A O 1
ATOM 1394 N N . ALA A 1 175 ? -26.743 -1.934 -8.704 1.00 31.77 175 ALA A N 1
ATOM 1395 C CA . ALA A 1 175 ? -27.903 -1.992 -9.582 1.00 31.77 175 ALA A CA 1
ATOM 1396 C C . ALA A 1 175 ? -29.190 -2.079 -8.738 1.00 31.77 175 ALA A C 1
ATOM 1398 O O . ALA A 1 175 ? -29.201 -2.813 -7.744 1.00 31.77 175 ALA A O 1
ATOM 1399 N N . PRO A 1 176 ? -30.270 -1.363 -9.098 1.00 35.62 176 PRO A N 1
ATOM 1400 C CA . PRO A 1 176 ? -31.541 -1.509 -8.407 1.00 35.62 176 PRO A CA 1
ATOM 1401 C C . PRO A 1 176 ? -32.121 -2.902 -8.670 1.00 35.62 176 PRO A C 1
ATOM 1403 O O . PRO A 1 176 ? -32.138 -3.384 -9.805 1.00 35.62 176 PRO A O 1
ATOM 1406 N N . ALA A 1 177 ? -32.598 -3.541 -7.602 1.00 36.56 177 ALA A N 1
ATOM 1407 C CA . ALA A 1 177 ? -33.350 -4.783 -7.670 1.00 36.56 177 ALA A CA 1
ATOM 1408 C C . ALA A 1 177 ? -34.585 -4.586 -8.56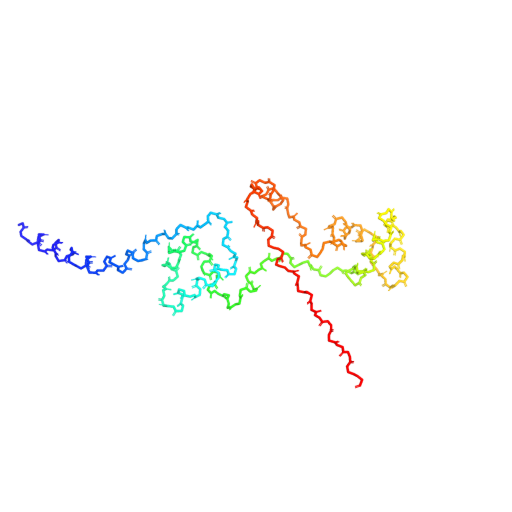5 1.00 36.56 177 ALA A C 1
ATOM 1410 O O . ALA A 1 177 ? -35.434 -3.736 -8.282 1.00 36.56 177 ALA A O 1
ATOM 1411 N N . ARG A 1 178 ? -34.680 -5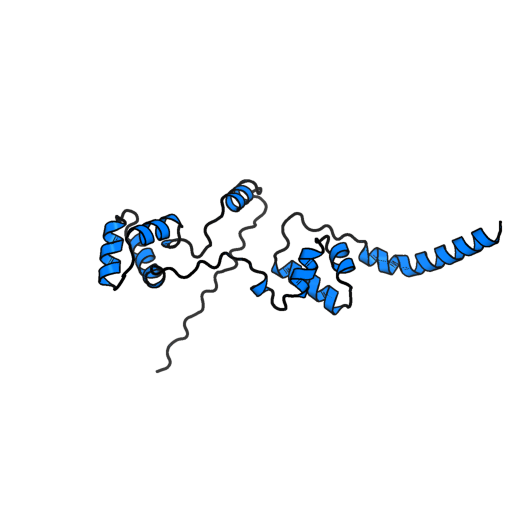.359 -9.653 1.00 37.78 178 ARG A N 1
ATOM 1412 C CA . ARG A 1 178 ? -35.941 -5.524 -10.381 1.00 37.78 178 ARG A CA 1
ATOM 1413 C C . ARG A 1 178 ? -36.910 -6.289 -9.480 1.00 37.78 178 ARG A C 1
ATOM 1415 O O . ARG A 1 178 ? -36.539 -7.326 -8.934 1.00 37.78 178 ARG A O 1
ATOM 1422 N N . ARG A 1 179 ? -38.103 -5.718 -9.319 1.00 41.69 179 ARG A N 1
ATO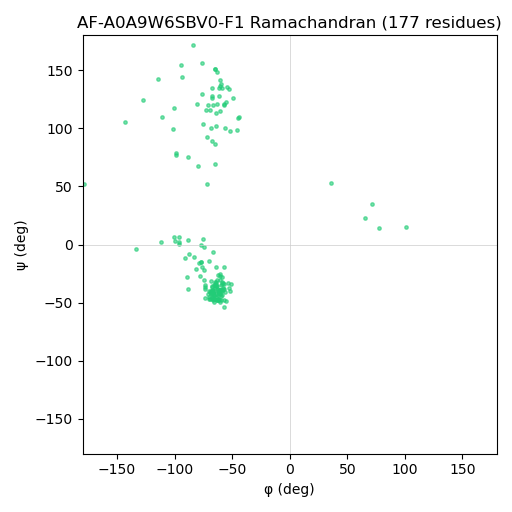M 1423 C CA . ARG A 1 179 ? -39.307 -6.420 -8.868 1.00 41.69 179 ARG A CA 1
ATOM 1424 C C . ARG A 1 179 ? -39.782 -7.388 -9.942 1.00 41.69 179 ARG A C 1
ATOM 1426 O O . ARG A 1 179 ? -39.505 -7.098 -11.131 1.00 41.69 179 ARG A O 1
#

Foldseek 3Di:
DVVVVVVVVVVVVVCVVCVVVVVVLPPLPPDDPPDQDLVNLLVQLVVCVVVVHDLVSSCVSPVHDSVSSVVSVVDPDSVVVDPDPPPDDDLCVVCLVVLLVVCVVPVPDDLVVVVVVVVVVPRPDDSVSSVVCVVQVVSPDPHGRQDPVRVVVVVPPPVVPPPPPPPPPPPPPDDDDDD

Sequence (179 aa):
MALWHDFTQAVGKEVAVHSGCWAGASRVRELDGGTTTTLARWQQIHDLLDAGVGLLECARRLDLALNTVKRCARIDKPAQMRRAPQYRPMLVDPYREYLRKRWAEDPAVPVLQLVCEIRERGYTGSQNLLYRYIAQGRVENDRPALSPRRLFSLLLTRPDTPKLTSKNCSTRPSAPARR

Mean predicted aligned error: 17.24 Å

pLDDT: mean 71.75, std 18.2, range [27.77, 93.38]

InterPro domains:
  IPR017894 HTH domain, IS21 transposase-type [PS50531] (40-103)

Secondary structure (DSSP, 8-state):
-HHHHHHHHHHHHHHHHHHHHHHHHH------TTT--HHHHHHHHHHHHHTT--HHHHHHHTT--HHHHHHHHT-SSHHHH-----PPPPTTGGGHHHHHHHHHH-TT--HHHHHHHHHHTT--S-HHHHHHHHHTTTTT-SSPPPPHHHHHHHHHS-TTS-------------PPPP-

Solvent-accessible surface area (backbone atoms only — not comparable to full-atom values): 11270 Å² total; per-residue (Å²): 122,63,71,63,53,54,49,52,52,52,51,50,52,55,48,57,70,46,40,59,68,48,49,68,56,58,55,68,61,82,70,66,86,89,67,78,48,76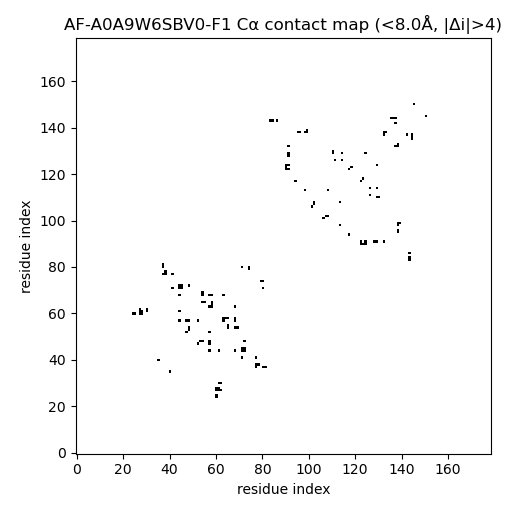,55,58,52,40,49,57,53,49,58,40,45,77,70,67,48,51,67,68,57,51,14,63,47,64,75,39,59,57,69,56,46,55,54,44,73,73,46,95,45,64,76,77,70,58,82,61,81,74,75,72,88,50,93,59,57,88,49,34,70,57,54,37,51,51,41,72,76,43,81,80,68,54,67,71,58,55,48,52,60,40,38,79,72,68,52,86,71,58,68,68,55,52,52,53,42,51,76,53,40,51,56,82,35,98,56,74,69,71,49,72,69,55,47,50,52,53,74,70,44,66,78,89,57,88,74,83,72,83,84,79,80,78,79,73,80,78,75,80,82,80,130

Nearest PDB structures (foldseek):
  8b4h-assembly1_A  TM=4.790E-01  e=6.078E-04  Geobacillus stearothermophilus
  7aju-assembly1_DN  TM=2.937E-01  e=2.273E+00  Saccharomyces cerevisiae S288C
  7o7y-assembly1_Am  TM=2.921E-01  e=2.550E+00  Oryctolagus cuniculus
  3jbn-assembly1_U  TM=2.840E-01  e=2.550E+00  Plasmodium falciparum 3D7
  7oyc-assembly1_N2  TM=2.680E-01  e=3.209E+00  Xenopus laevis

Radius of gyration: 27.32 Å; Cα contacts (8 Å, |Δi|>4): 83; chains: 1; bounding box: 86×35×75 Å

Organism: NCBI:txid478107